Protein AF-0000000077544795 (afdb_homodimer)

Nearest PDB structures (foldseek):
  6n34-assembly1_A  TM=7.767E-01  e=6.700E-05  Homo sapiens
  8rit-assembly1_B  TM=7.512E-01  e=2.321E-04  Xenopus laevis
  8h3r-assembly1_B  TM=5.951E-01  e=4.173E-05  Homo sapiens
  8h37-assembly1_N  TM=4.960E-01  e=2.177E-05  Homo sapiens
  8p2p-assembly4_G  TM=7.418E-01  e=1.147E-03  Homo sapiens

InterPro domains:
  IPR000210 BTB/POZ domain [PF00651] (16-131)
  IPR000210 BTB/POZ domain [PS50097] (24-105)
  IPR011333 SKP1/BTB/POZ domain superfamily [G3DSA:3.30.710.10] (4-165)
  IPR011333 SKP1/BTB/POZ domain superfamily [SSF54695] (4-136)

Solvent-accessible surface area (backbone atoms only — not comparable to full-atom values): 18817 Å² total; per-residue (Å²): 120,56,72,65,57,54,32,48,48,44,43,56,40,49,39,68,39,60,64,25,71,76,78,38,62,29,29,41,33,34,75,77,46,78,38,33,34,43,56,65,57,48,35,43,54,22,64,40,43,48,55,52,51,50,52,49,52,59,49,59,44,84,44,92,88,52,77,65,73,62,54,60,57,98,87,23,45,48,48,82,41,56,91,45,62,39,71,52,52,50,38,52,57,41,23,69,44,61,78,44,66,86,65,70,63,82,81,50,56,60,59,30,46,54,46,28,48,51,42,30,53,44,16,60,72,37,40,19,67,70,48,30,54,44,25,49,50,51,32,50,55,44,40,70,73,36,62,85,38,74,52,40,54,55,52,48,50,53,41,62,66,42,87,50,71,85,39,47,64,62,72,73,105,122,55,71,65,57,54,32,48,48,45,43,55,39,50,38,70,40,59,63,24,71,75,78,37,62,30,28,42,34,33,75,77,46,76,36,32,34,43,56,64,58,48,35,46,54,22,64,39,43,48,56,53,49,49,51,50,50,58,50,57,42,82,43,90,89,52,76,64,75,62,54,61,58,97,86,22,45,47,49,80,41,58,91,45,63,39,72,53,53,52,37,53,57,40,24,68,44,60,78,42,68,86,68,69,63,83,81,53,57,58,57,30,46,53,46,28,49,52,43,30,54,45,16,60,71,36,40,18,68,71,48,31,53,44,23,48,51,52,33,51,56,44,40,70,72,37,62,84,38,75,51,40,53,54,54,49,49,51,41,63,66,43,86,49,70,83,39,47,64,62,68,74,102

Structure (mmCIF, N/CA/C/O backbone):
data_AF-0000000077544795-model_v1
#
loop_
_entity.id
_entity.type
_entity.pdbx_description
1 polymer 'BTB domain-containing protein'
#
loop_
_atom_site.group_PDB
_atom_site.id
_atom_site.type_symbol
_atom_site.label_atom_id
_atom_site.label_alt_id
_atom_site.label_comp_id
_atom_site.label_asym_id
_atom_site.label_entity_id
_atom_site.label_seq_id
_atom_site.pdbx_PDB_ins_code
_atom_site.Cartn_x
_atom_site.Cartn_y
_atom_site.Cartn_z
_atom_site.occupancy
_atom_site.B_iso_or_equiv
_atom_site.auth_seq_id
_atom_site.auth_comp_id
_atom_site.auth_asym_id
_atom_site.auth_atom_id
_atom_site.pdbx_PDB_model_num
ATOM 1 N N . MET A 1 1 ? 17.047 -6.535 -10.219 1 51.78 1 MET A N 1
ATOM 2 C CA . MET A 1 1 ? 16.438 -5.281 -9.773 1 51.78 1 MET A CA 1
ATOM 3 C C . MET A 1 1 ? 16.656 -5.074 -8.281 1 51.78 1 MET A C 1
ATOM 5 O O . MET A 1 1 ? 16.484 -5.996 -7.488 1 51.78 1 MET A O 1
ATOM 9 N N . GLU A 1 2 ? 17.344 -3.977 -8.031 1 60.81 2 GLU A N 1
ATOM 10 C CA . GLU A 1 2 ? 17.641 -3.646 -6.645 1 60.81 2 GLU A CA 1
ATOM 11 C C . GLU A 1 2 ? 16.375 -3.398 -5.84 1 60.81 2 GLU A C 1
ATOM 13 O O . GLU A 1 2 ? 15.375 -2.924 -6.379 1 60.81 2 GLU A O 1
ATOM 18 N N . ARG A 1 3 ? 16.234 -4.035 -4.781 1 67 3 ARG A N 1
ATOM 19 C CA . ARG A 1 3 ? 15.141 -3.857 -3.824 1 67 3 ARG A CA 1
ATOM 20 C C . ARG A 1 3 ? 14.68 -2.402 -3.775 1 67 3 ARG A C 1
ATOM 22 O O . ARG A 1 3 ? 13.492 -2.123 -3.615 1 67 3 ARG A O 1
ATOM 29 N N . GLY A 1 4 ? 15.656 -1.601 -4.156 1 69.88 4 GLY A N 1
ATOM 30 C CA . GLY A 1 4 ? 15.352 -0.178 -4.152 1 69.88 4 GLY A CA 1
ATOM 31 C C . GLY A 1 4 ? 14.406 0.233 -5.262 1 69.88 4 GLY A C 1
ATOM 32 O O . GLY A 1 4 ? 13.5 1.037 -5.047 1 69.88 4 GLY A O 1
ATOM 33 N N . GLU A 1 5 ? 14.578 -0.366 -6.422 1 75.19 5 GLU A N 1
ATOM 34 C CA . GLU A 1 5 ? 13.75 -0.021 -7.57 1 75.19 5 GLU A CA 1
ATOM 35 C C . GLU A 1 5 ? 12.328 -0.548 -7.402 1 75.19 5 GLU A C 1
ATOM 37 O O . GLU A 1 5 ? 11.359 0.14 -7.738 1 75.19 5 GLU A O 1
ATOM 42 N N . TYR A 1 6 ? 12.266 -1.721 -6.832 1 76.94 6 TYR A N 1
ATOM 43 C CA . TYR A 1 6 ? 10.961 -2.311 -6.562 1 76.94 6 TYR A CA 1
ATOM 44 C C . TYR A 1 6 ? 10.141 -1.427 -5.625 1 76.94 6 TYR A C 1
ATOM 46 O O . TYR A 1 6 ? 8.977 -1.138 -5.891 1 76.94 6 TYR A O 1
ATOM 54 N N . SER A 1 7 ? 10.812 -1.025 -4.582 1 80.25 7 SER A N 1
ATOM 55 C CA . SER A 1 7 ? 10.125 -0.216 -3.578 1 80.25 7 SER A CA 1
ATOM 56 C C . SER A 1 7 ? 9.609 1.087 -4.176 1 80.25 7 SER A C 1
ATOM 58 O O . SER A 1 7 ? 8.477 1.496 -3.902 1 80.25 7 SER A O 1
ATOM 60 N N . GLN A 1 8 ? 10.406 1.587 -5.102 1 82.44 8 GLN A N 1
ATOM 61 C CA . GLN A 1 8 ? 10.016 2.857 -5.707 1 82.44 8 GLN A CA 1
ATOM 62 C C . GLN A 1 8 ? 8.828 2.676 -6.652 1 82.44 8 GLN A C 1
ATOM 64 O O . GLN A 1 8 ? 7.949 3.535 -6.723 1 82.44 8 GLN A O 1
ATOM 69 N N . ASP A 1 9 ? 8.766 1.543 -7.293 1 84.88 9 ASP A N 1
ATOM 70 C CA . ASP A 1 9 ? 7.672 1.28 -8.227 1 84.88 9 ASP A CA 1
ATOM 71 C C . ASP A 1 9 ? 6.348 1.099 -7.488 1 84.88 9 ASP A C 1
ATOM 73 O O . ASP A 1 9 ? 5.324 1.647 -7.898 1 84.88 9 ASP A O 1
ATOM 77 N N . LEU A 1 10 ? 6.438 0.35 -6.434 1 89.06 10 LEU A N 1
ATOM 78 C CA . LEU A 1 10 ? 5.227 0.13 -5.652 1 89.06 10 LEU A CA 1
ATOM 79 C C . LEU A 1 10 ? 4.703 1.443 -5.078 1 89.06 10 LEU A C 1
ATOM 81 O O . LEU A 1 10 ? 3.514 1.746 -5.195 1 89.06 10 LEU A O 1
ATOM 85 N N . VAL A 1 11 ? 5.586 2.217 -4.543 1 90.5 11 VAL A N 1
ATOM 86 C CA . VAL A 1 11 ? 5.211 3.473 -3.908 1 90.5 11 VAL A CA 1
ATOM 87 C C . VAL A 1 11 ? 4.66 4.441 -4.953 1 90.5 11 VAL A C 1
ATOM 89 O O . VAL A 1 11 ? 3.672 5.133 -4.711 1 90.5 11 VAL A O 1
ATOM 92 N N . SER A 1 12 ? 5.285 4.426 -6.113 1 90.56 12 SER A N 1
ATOM 93 C CA . SER A 1 12 ? 4.836 5.297 -7.191 1 90.56 12 SER A CA 1
ATOM 94 C C . SER A 1 12 ? 3.414 4.949 -7.625 1 90.56 12 SER A C 1
ATOM 96 O O . SER A 1 12 ? 2.611 5.844 -7.902 1 90.56 12 SER A O 1
ATOM 98 N N . CYS A 1 13 ? 3.125 3.754 -7.621 1 89.56 13 CYS A N 1
ATOM 99 C CA . CYS A 1 13 ? 1.783 3.336 -8.008 1 89.56 13 CYS A CA 1
ATOM 100 C C . CYS A 1 13 ? 0.771 3.67 -6.918 1 89.56 13 CYS A C 1
ATOM 102 O O . CYS A 1 13 ? -0.344 4.105 -7.215 1 89.56 13 CYS A O 1
ATOM 104 N N . LEU A 1 14 ? 1.2 3.537 -5.727 1 92.62 14 LEU A N 1
ATOM 105 C CA . LEU A 1 14 ? 0.294 3.799 -4.613 1 92.62 14 LEU A CA 1
ATOM 106 C C . LEU A 1 14 ? -0.073 5.277 -4.547 1 92.62 14 LEU A C 1
ATOM 108 O O . LEU A 1 14 ? -1.176 5.629 -4.121 1 92.62 14 LEU A O 1
ATOM 112 N N . LYS A 1 15 ? 0.815 6.117 -5.027 1 94.19 15 LYS A N 1
ATOM 113 C CA . LYS A 1 15 ? 0.537 7.547 -5.082 1 94.19 15 LYS A CA 1
ATOM 114 C C . LYS A 1 15 ? -0.729 7.832 -5.883 1 94.19 15 LYS A C 1
ATOM 116 O O . LYS A 1 15 ? -1.506 8.719 -5.531 1 94.19 15 LYS A O 1
ATOM 121 N N . GLY A 1 16 ? -0.947 6.969 -6.836 1 95.06 16 GLY A N 1
ATOM 122 C CA . GLY A 1 16 ? -2.09 7.148 -7.719 1 95.06 16 GLY A CA 1
ATOM 123 C C . GLY A 1 16 ? -3.412 6.812 -7.055 1 95.06 16 GLY A C 1
ATOM 124 O O . GLY A 1 16 ? -4.477 7.18 -7.559 1 95.06 16 GLY A O 1
ATOM 125 N N . TYR A 1 17 ? -3.299 6.246 -5.938 1 95.81 17 TYR A N 1
ATOM 126 C CA . TYR A 1 17 ? -4.52 5.836 -5.254 1 95.81 17 TYR A CA 1
ATOM 127 C C . TYR A 1 17 ? -4.973 6.898 -4.258 1 95.81 17 TYR A C 1
ATOM 129 O O . TYR A 1 17 ? -6.062 6.801 -3.691 1 95.81 17 TYR A O 1
ATOM 137 N N . PHE A 1 18 ? -4.164 7.953 -4.074 1 96.62 18 PHE A N 1
ATOM 138 C CA . PHE A 1 18 ? -4.559 9.016 -3.16 1 96.62 18 PHE A CA 1
ATOM 139 C C . PHE A 1 18 ? -5.891 9.625 -3.576 1 96.62 18 PHE A C 1
ATOM 141 O O . PHE A 1 18 ? -6.059 10.039 -4.727 1 96.62 18 PHE A O 1
ATOM 148 N N . ASP A 1 19 ? -6.738 9.633 -2.568 1 96.94 19 ASP A N 1
ATOM 149 C CA . ASP A 1 19 ? -8.07 10.211 -2.748 1 96.94 19 ASP A CA 1
ATOM 150 C C . ASP A 1 19 ? -8.773 9.594 -3.955 1 96.94 19 ASP A C 1
ATOM 152 O O . ASP A 1 19 ? -9.43 10.305 -4.723 1 96.94 19 ASP A O 1
ATOM 156 N N . CYS A 1 20 ? -8.531 8.375 -4.25 1 94.81 20 CYS A N 1
ATOM 157 C CA . CYS A 1 20 ? -9.156 7.582 -5.297 1 94.81 20 CYS A CA 1
ATOM 158 C C . CYS A 1 20 ? -10.07 6.516 -4.699 1 94.81 20 CYS A C 1
ATOM 160 O O . CYS A 1 20 ? -9.672 5.805 -3.773 1 94.81 20 CYS A O 1
ATOM 162 N N . PRO A 1 21 ? -11.266 6.426 -5.219 1 95.06 21 PRO A N 1
ATOM 163 C CA . PRO A 1 21 ? -12.203 5.449 -4.652 1 95.06 21 PRO A CA 1
ATOM 164 C C . PRO A 1 21 ? -11.828 4.008 -5 1 95.06 21 PRO A C 1
ATOM 166 O O . PRO A 1 21 ? -12.289 3.072 -4.344 1 95.06 21 PRO A O 1
ATOM 169 N N . THR A 1 22 ? -10.961 3.854 -6.008 1 93.94 22 THR A N 1
ATOM 170 C CA . THR A 1 22 ? -10.602 2.508 -6.438 1 93.94 22 THR A CA 1
ATOM 171 C C . THR A 1 22 ? -9.93 1.736 -5.305 1 93.94 22 THR A C 1
ATOM 173 O O . THR A 1 22 ? -8.922 2.182 -4.758 1 93.94 22 THR A O 1
ATOM 176 N N . PHE A 1 23 ? -10.531 0.667 -4.883 1 94.69 23 PHE A N 1
ATOM 177 C CA . PHE A 1 23 ? -10.07 -0.27 -3.867 1 94.69 23 PHE A CA 1
ATOM 178 C C . PHE A 1 23 ? -9.945 0.417 -2.512 1 94.69 23 PHE A C 1
ATOM 180 O O . PHE A 1 23 ? -9.227 -0.062 -1.629 1 94.69 23 PHE A O 1
ATOM 187 N N . SER A 1 24 ? -10.492 1.628 -2.354 1 95.81 24 SER A N 1
ATOM 188 C CA . SER A 1 24 ? -10.477 2.287 -1.051 1 95.81 24 SER A CA 1
ATOM 189 C C . SER A 1 24 ? -11.273 1.49 -0.02 1 95.81 24 SER A C 1
ATOM 191 O O . SER A 1 24 ? -12.227 0.79 -0.368 1 95.81 24 SER A O 1
ATOM 193 N N . ASN A 1 25 ? -10.852 1.574 1.237 1 95.25 25 ASN A N 1
ATOM 194 C CA . ASN A 1 25 ? -11.555 0.81 2.262 1 95.25 25 ASN A CA 1
ATOM 195 C C . ASN A 1 25 ? -11.719 1.616 3.545 1 95.25 25 ASN A C 1
ATOM 197 O O . ASN A 1 25 ? -12 1.052 4.605 1 95.25 25 ASN A O 1
ATOM 201 N N . VAL A 1 26 ? -11.562 2.953 3.424 1 96.81 26 VAL A N 1
ATOM 202 C CA . VAL A 1 26 ? -11.914 3.893 4.484 1 96.81 26 VAL A CA 1
ATOM 203 C C . VAL A 1 26 ? -12.055 5.297 3.902 1 96.81 26 VAL A C 1
ATOM 205 O O . VAL A 1 26 ? -11.336 5.668 2.973 1 96.81 26 VAL A O 1
ATOM 208 N N . THR A 1 27 ? -12.992 5.969 4.375 1 97.44 27 THR A N 1
ATOM 209 C CA . THR A 1 27 ? -13.164 7.375 4.035 1 97.44 27 THR A C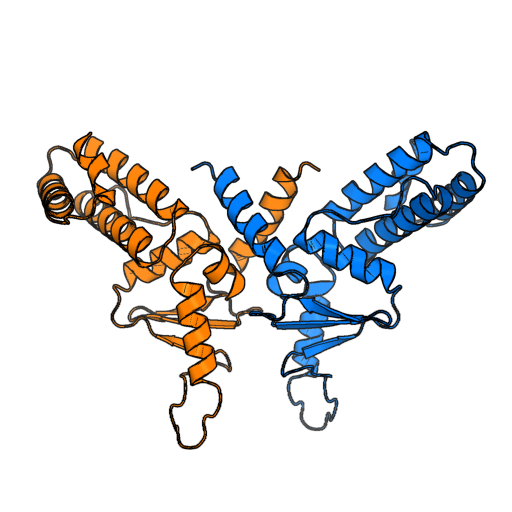A 1
ATOM 210 C C . THR A 1 27 ? -12.852 8.266 5.238 1 97.44 27 THR A C 1
ATOM 212 O O . THR A 1 27 ? -13.367 8.031 6.336 1 97.44 27 THR A O 1
ATOM 215 N N . ILE A 1 28 ? -11.953 9.211 5.059 1 98 28 ILE A N 1
ATOM 216 C CA . ILE A 1 28 ? -11.641 10.172 6.109 1 98 28 ILE A CA 1
ATOM 217 C C . ILE A 1 28 ? -12.5 11.414 5.941 1 98 28 ILE A C 1
ATOM 219 O O . ILE A 1 28 ? -12.438 12.094 4.91 1 98 28 ILE A O 1
ATOM 223 N N . HIS A 1 29 ? -13.242 11.688 6.941 1 97.12 29 HIS A N 1
ATOM 224 C CA . HIS A 1 29 ? -14.156 12.812 6.891 1 97.12 29 HIS A CA 1
ATOM 225 C C . HIS A 1 29 ? -13.617 14 7.688 1 97.12 29 HIS A C 1
ATOM 227 O O . HIS A 1 29 ? -13.43 13.906 8.898 1 97.12 29 HIS A O 1
ATOM 233 N N . SER A 1 30 ? -13.289 15.031 6.973 1 96.38 30 SER A N 1
ATOM 234 C CA . SER A 1 30 ? -12.922 16.312 7.57 1 96.38 30 SER A CA 1
ATOM 235 C C . SER A 1 30 ? -13.906 17.406 7.172 1 96.38 30 SER A C 1
ATOM 237 O O . SER A 1 30 ? -14.797 17.188 6.348 1 96.38 30 SER A O 1
ATOM 239 N N . ASN A 1 31 ? -13.805 18.641 7.754 1 94.75 31 ASN A N 1
ATOM 240 C CA . ASN A 1 31 ? -14.695 19.766 7.438 1 94.75 31 ASN A CA 1
ATOM 241 C C . ASN A 1 31 ? -14.539 20.203 5.984 1 94.75 31 ASN A C 1
ATOM 243 O O . ASN A 1 31 ? -15.492 20.688 5.375 1 94.75 31 ASN A O 1
ATOM 247 N N . LEU A 1 32 ? -13.383 19.984 5.496 1 94.19 32 LEU A N 1
ATOM 248 C CA . LEU A 1 32 ? -13.086 20.438 4.141 1 94.19 32 LEU A CA 1
ATOM 249 C C . LEU A 1 32 ? -13.648 19.453 3.107 1 94.19 32 LEU A C 1
ATOM 251 O O . LEU A 1 32 ? -14.273 19.875 2.131 1 94.19 32 LEU A O 1
ATOM 255 N N . LYS A 1 33 ? -13.445 18.156 3.314 1 95.12 33 LYS A N 1
ATOM 256 C CA . LYS A 1 33 ? -13.875 17.188 2.316 1 95.12 33 LYS A CA 1
ATOM 257 C C . LYS A 1 33 ? -13.773 15.758 2.859 1 95.12 33 LYS A C 1
ATOM 259 O O . LYS A 1 33 ? -13.234 15.539 3.947 1 95.12 33 LYS A O 1
ATOM 264 N N . ASP A 1 34 ? -14.375 14.945 2.125 1 96.19 34 ASP A N 1
ATOM 265 C CA . ASP A 1 34 ? -14.164 13.508 2.293 1 96.19 34 ASP A CA 1
ATOM 266 C C . ASP A 1 34 ? -13 13.023 1.426 1 96.19 34 ASP A C 1
ATOM 268 O O . ASP A 1 34 ? -12.867 13.438 0.275 1 96.19 34 ASP A O 1
ATOM 272 N N 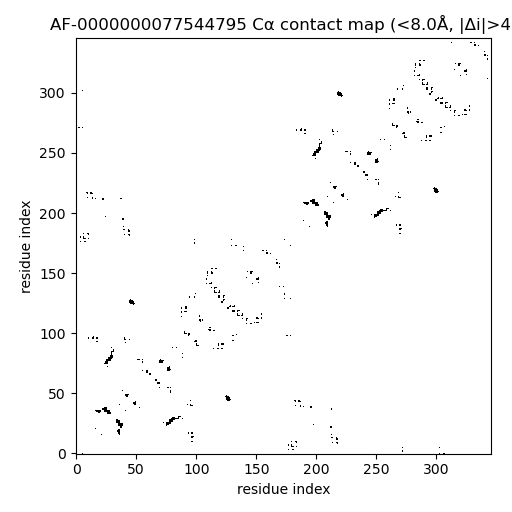. THR A 1 35 ? -12.094 12.234 2.018 1 97.5 35 THR A N 1
ATOM 273 C CA . THR A 1 35 ? -10.953 11.695 1.284 1 97.5 35 THR A CA 1
ATOM 274 C C . THR A 1 35 ? -10.953 10.172 1.328 1 97.5 35 THR A C 1
ATOM 276 O O . THR A 1 35 ? -10.961 9.578 2.408 1 97.5 35 THR A O 1
ATOM 279 N N . TYR A 1 36 ? -10.984 9.594 0.141 1 97.25 36 TYR A N 1
ATOM 280 C CA . TYR A 1 36 ? -10.836 8.141 0.059 1 97.25 36 TYR A CA 1
ATOM 281 C C . TYR A 1 36 ? -9.406 7.723 0.376 1 97.25 36 TYR A C 1
ATOM 283 O O . TYR A 1 36 ? -8.453 8.344 -0.096 1 97.25 36 TYR A O 1
ATOM 291 N N . ALA A 1 37 ? -9.289 6.695 1.236 1 98 37 ALA A N 1
ATOM 292 C CA . ALA A 1 37 ? -7.961 6.227 1.609 1 98 37 ALA A CA 1
ATOM 293 C C . ALA A 1 37 ? -7.926 4.707 1.729 1 98 37 ALA A C 1
ATOM 295 O O . ALA A 1 37 ? -8.945 4.039 1.552 1 98 37 ALA A O 1
ATOM 296 N N . HIS A 1 38 ? -6.797 4.16 1.847 1 97.81 38 HIS A N 1
ATOM 297 C CA . HIS A 1 38 ? -6.527 2.734 1.994 1 97.81 38 HIS A CA 1
ATOM 298 C C . HIS A 1 38 ? -5.902 2.428 3.352 1 97.81 38 HIS A C 1
ATOM 300 O O . HIS A 1 38 ? -4.84 2.953 3.682 1 97.81 38 HIS A O 1
ATOM 306 N N . ARG A 1 39 ? -6.496 1.595 4.109 1 97.75 39 ARG A N 1
ATOM 307 C CA . ARG A 1 39 ? -6.156 1.353 5.504 1 97.75 39 ARG A CA 1
ATOM 308 C C . ARG A 1 39 ? -4.703 0.905 5.645 1 97.75 39 ARG A C 1
ATOM 310 O O . ARG A 1 39 ? -3.975 1.403 6.504 1 97.75 39 ARG A O 1
ATOM 317 N N . PRO A 1 40 ? -4.188 -0.048 4.777 1 96.75 40 PRO A N 1
ATOM 318 C CA . PRO A 1 40 ? -2.793 -0.467 4.953 1 96.75 40 PRO A CA 1
ATOM 319 C C . PRO A 1 40 ? -1.804 0.681 4.762 1 96.75 40 PRO A C 1
ATOM 321 O O . PRO A 1 40 ? -0.754 0.71 5.406 1 96.75 40 PRO A O 1
ATOM 324 N N . VAL A 1 41 ? -2.109 1.625 3.865 1 96.75 41 VAL A N 1
ATOM 325 C CA . VAL A 1 41 ? -1.23 2.764 3.625 1 96.75 41 VAL A CA 1
ATOM 326 C C . VAL A 1 41 ? -1.181 3.65 4.867 1 96.75 41 VAL A C 1
ATOM 328 O O . VAL A 1 41 ? -0.1 4.031 5.324 1 96.75 41 VAL A O 1
ATOM 331 N N . LEU A 1 42 ? -2.375 3.922 5.426 1 97.69 42 LEU A N 1
ATOM 332 C CA . LEU A 1 42 ? -2.457 4.758 6.617 1 97.69 42 LEU A CA 1
ATOM 333 C C . LEU A 1 42 ? -1.798 4.074 7.809 1 97.69 42 LEU A C 1
ATOM 335 O O . LEU A 1 42 ? -1.006 4.688 8.523 1 97.69 42 LEU A O 1
ATOM 339 N N . ALA A 1 43 ? -2.043 2.807 7.969 1 96.94 43 ALA A N 1
ATOM 340 C CA . ALA A 1 43 ? -1.631 2.053 9.148 1 96.94 43 ALA A CA 1
ATOM 341 C C . ALA A 1 43 ? -0.132 1.766 9.125 1 96.94 43 ALA A C 1
ATOM 343 O O . ALA A 1 43 ? 0.5 1.639 10.18 1 96.94 43 ALA A O 1
ATOM 344 N N . SER A 1 44 ? 0.462 1.725 7.969 1 94.75 44 SER A N 1
ATOM 345 C CA . SER A 1 44 ? 1.87 1.364 7.832 1 94.75 44 SER A CA 1
ATOM 346 C C . SER A 1 44 ? 2.777 2.521 8.234 1 94.75 44 SER A C 1
ATOM 348 O O . SER A 1 44 ? 3.967 2.322 8.492 1 94.75 44 SER A O 1
ATOM 350 N N . GLN A 1 45 ? 2.207 3.689 8.352 1 94.75 45 GLN A N 1
ATOM 351 C CA . GLN A 1 45 ? 3.088 4.848 8.484 1 94.75 45 GLN A CA 1
ATOM 352 C C . GLN A 1 45 ? 2.705 5.699 9.688 1 94.75 45 GLN A C 1
ATOM 354 O O . GLN A 1 45 ? 3.279 6.766 9.906 1 94.75 45 GLN A O 1
ATOM 359 N N . SER A 1 46 ? 1.744 5.23 10.422 1 97.06 46 SER A N 1
ATOM 360 C CA . SER A 1 46 ? 1.209 6.023 11.523 1 97.06 46 SER A CA 1
ATOM 361 C C . SER A 1 46 ? 0.902 5.152 12.734 1 97.06 46 SER A C 1
ATOM 363 O O . SER A 1 46 ? 0.439 4.016 12.586 1 97.06 46 SER A O 1
ATOM 365 N N . ARG A 1 47 ? 1.127 5.695 13.969 1 96.69 47 ARG A N 1
ATOM 366 C CA . ARG A 1 47 ? 0.747 4.988 15.188 1 96.69 47 ARG A CA 1
ATOM 367 C C . ARG A 1 47 ? -0.705 5.277 15.562 1 96.69 47 ARG A C 1
ATOM 369 O O . ARG A 1 47 ? -1.309 4.539 16.344 1 96.69 47 ARG A O 1
ATOM 376 N N . TYR A 1 48 ? -1.204 6.27 15.07 1 97.94 48 TYR A N 1
ATOM 377 C CA . TYR A 1 48 ? -2.57 6.688 15.367 1 97.94 48 TYR A CA 1
ATOM 378 C C . TYR A 1 48 ? -3.574 5.879 14.555 1 97.94 48 TYR A C 1
ATOM 380 O O . TYR A 1 48 ? -4.559 5.375 15.102 1 97.94 48 TYR A O 1
ATOM 388 N N . PHE A 1 49 ? -3.309 5.625 13.273 1 98 49 PHE A N 1
ATOM 389 C CA . PHE A 1 49 ? -4.328 5.121 12.359 1 98 49 PHE A CA 1
ATOM 390 C C . PHE A 1 49 ? -4.625 3.65 12.633 1 98 49 PHE A C 1
ATOM 392 O O . PHE A 1 49 ? -5.781 3.227 12.602 1 98 49 PHE A O 1
ATOM 399 N N . PRO A 1 50 ? -3.643 2.82 12.93 1 96.62 50 PRO A N 1
ATOM 400 C CA . PRO A 1 50 ? -4.004 1.439 13.25 1 96.62 50 PRO A CA 1
ATOM 401 C C . PRO A 1 50 ? -5.008 1.344 14.398 1 96.62 50 PRO A C 1
ATOM 403 O O . PRO A 1 50 ? -5.973 0.583 14.32 1 96.62 50 PRO A O 1
ATOM 406 N N . LYS A 1 51 ? -4.836 2.135 15.383 1 96.88 51 LYS A N 1
ATOM 407 C CA . LYS A 1 51 ? -5.734 2.127 16.531 1 96.88 51 LYS A CA 1
ATOM 408 C C . LYS A 1 51 ? -7.098 2.705 16.172 1 96.88 51 LYS A C 1
ATOM 410 O O . LYS A 1 51 ? -8.133 2.145 16.547 1 96.88 51 LYS A O 1
ATOM 415 N N . ALA A 1 52 ? -7.055 3.76 15.461 1 96.44 52 ALA A N 1
ATOM 416 C CA . ALA A 1 52 ? -8.297 4.422 15.07 1 96.44 52 ALA A CA 1
ATOM 417 C C . ALA A 1 52 ? -9.133 3.52 14.164 1 96.44 52 ALA A C 1
ATOM 419 O O . ALA A 1 52 ? -10.352 3.445 14.312 1 96.44 52 ALA A O 1
ATOM 420 N N . LEU A 1 53 ? -8.484 2.811 13.305 1 96.44 53 LEU A N 1
ATOM 421 C CA . LEU A 1 53 ? -9.18 1.938 12.359 1 96.44 53 LEU A CA 1
ATOM 422 C C . LEU A 1 53 ? -9.719 0.698 13.062 1 96.44 53 LEU A C 1
ATOM 424 O O . LEU A 1 53 ? -10.805 0.209 12.727 1 96.44 53 LEU A O 1
ATOM 428 N N . HIS A 1 54 ? -8.984 0.214 13.992 1 93.75 54 HIS A N 1
ATOM 429 C CA . HIS A 1 54 ? -9.484 -0.9 14.789 1 93.75 54 HIS A CA 1
ATOM 430 C C . HIS A 1 54 ? -10.727 -0.496 15.578 1 93.75 54 HIS A C 1
ATOM 432 O O . HIS A 1 54 ? -11.688 -1.262 15.672 1 93.75 54 HIS A O 1
ATOM 438 N N . ARG A 1 55 ? -10.68 0.671 16.109 1 92.81 55 ARG A N 1
ATOM 439 C CA . ARG A 1 55 ? -11.844 1.192 16.828 1 92.81 55 ARG A CA 1
ATOM 440 C C . ARG A 1 55 ? -13.039 1.333 15.898 1 92.81 55 ARG A C 1
ATOM 442 O O . ARG A 1 55 ? -14.172 1.044 16.297 1 92.81 55 ARG A O 1
ATOM 449 N N . LEU A 1 56 ? -12.727 1.759 14.727 1 92.25 56 LEU A N 1
ATOM 450 C CA . LEU A 1 56 ? -13.773 1.894 13.711 1 92.25 56 LEU A CA 1
ATOM 451 C C . LEU A 1 56 ? -14.422 0.546 13.422 1 92.25 56 LEU A C 1
ATOM 453 O O . LEU A 1 56 ? -15.648 0.451 13.336 1 92.25 56 LEU A O 1
ATOM 457 N N . ASP A 1 57 ? -13.641 -0.516 13.344 1 87.94 57 ASP A N 1
ATOM 458 C CA . ASP A 1 57 ? -14.125 -1.864 13.07 1 87.94 57 ASP A CA 1
ATOM 459 C C . ASP A 1 57 ? -14.961 -2.393 14.234 1 87.94 57 ASP A C 1
ATOM 461 O O . ASP A 1 57 ? -15.984 -3.053 14.023 1 87.94 57 ASP A O 1
ATOM 465 N N . GLU A 1 58 ? -14.5 -2.107 15.398 1 85.94 58 GLU A N 1
ATOM 466 C CA . GLU A 1 58 ? -15.219 -2.549 16.594 1 85.94 58 GLU A CA 1
ATOM 467 C C . GLU A 1 58 ? -16.578 -1.868 16.688 1 85.94 58 GLU A C 1
ATOM 469 O O . GLU A 1 58 ? -17.562 -2.492 17.094 1 85.94 58 GLU A O 1
ATOM 474 N N . ALA A 1 59 ? -16.609 -0.666 16.25 1 82.5 59 ALA A N 1
ATOM 475 C CA . ALA A 1 59 ? -17.859 0.096 16.312 1 82.5 59 ALA A CA 1
ATOM 476 C C . ALA A 1 59 ? -18.828 -0.356 15.234 1 82.5 59 ALA A C 1
ATOM 478 O O . ALA A 1 59 ? -20.047 -0.178 15.367 1 82.5 59 ALA A O 1
ATOM 479 N N . SER A 1 60 ? -18.25 -0.871 14.125 1 74.56 60 SER A N 1
ATOM 480 C CA . SER A 1 60 ? -19.062 -1.308 13 1 74.56 60 SER A CA 1
ATOM 481 C C . SER A 1 60 ? -19.625 -2.709 13.234 1 74.56 60 SER A C 1
ATOM 483 O O . SER A 1 60 ? -20.5 -3.162 12.508 1 74.56 60 SER A O 1
ATOM 485 N N . SER A 1 61 ? -19 -3.453 14.117 1 71.5 61 SER A N 1
ATOM 486 C CA . SER A 1 61 ? -19.484 -4.797 14.422 1 71.5 61 SER A CA 1
ATOM 487 C C . SER A 1 61 ? -20.75 -4.746 15.273 1 71.5 61 SER A C 1
ATOM 489 O O . SER A 1 61 ? -20.828 -3.977 16.234 1 71.5 61 SER A O 1
ATOM 491 N N . PRO A 1 62 ? -21.875 -5.223 14.781 1 62.75 62 PRO A N 1
ATOM 492 C CA . PRO A 1 62 ? -23.156 -5.195 15.492 1 62.75 62 PRO A CA 1
ATOM 493 C C . PRO A 1 62 ? -23.062 -5.719 16.922 1 62.75 62 PRO A C 1
ATOM 495 O O . PRO A 1 62 ? -22.594 -6.84 17.141 1 62.75 62 PRO A O 1
ATOM 498 N N . ARG A 1 63 ? -22.688 -4.91 17.906 1 58.31 63 ARG A N 1
ATOM 499 C CA . ARG A 1 63 ? -22.875 -5.367 19.281 1 58.31 63 ARG A CA 1
ATOM 500 C C . ARG A 1 63 ? -24.359 -5.383 19.641 1 58.31 63 ARG A C 1
ATOM 502 O O . ARG A 1 63 ? -25.141 -4.57 19.125 1 58.31 63 ARG A O 1
ATOM 509 N N . PRO A 1 64 ? -24.703 -6.527 20.188 1 63.66 64 PRO A N 1
ATOM 510 C CA . PRO A 1 64 ? -26.078 -6.512 20.672 1 63.66 64 PRO A CA 1
ATOM 511 C C . PRO A 1 64 ? -26.406 -5.266 21.5 1 63.66 64 PRO A C 1
ATOM 513 O O . PRO A 1 64 ? -25.625 -4.883 22.375 1 63.66 64 PRO A O 1
ATOM 516 N N . GLY A 1 65 ? -27.344 -4.516 21 1 63.03 65 GLY A N 1
ATOM 517 C CA . GLY A 1 65 ? -27.906 -3.375 21.703 1 63.03 65 GLY A CA 1
ATOM 518 C C . GLY A 1 65 ? -27.297 -2.051 21.281 1 63.03 65 GLY A C 1
ATOM 519 O O . GLY A 1 65 ? -27.719 -0.989 21.734 1 63.03 65 GLY A O 1
ATOM 520 N N . GLU A 1 66 ? -26.172 -2.232 20.75 1 59.34 66 GLU A N 1
ATOM 521 C CA . GLU A 1 66 ? -25.578 -0.951 20.359 1 59.34 66 GLU A CA 1
ATOM 522 C C . GLU A 1 66 ? -25.969 -0.571 18.938 1 59.34 66 GLU A C 1
ATOM 524 O O . GLU A 1 66 ? -25.906 -1.405 18.031 1 59.34 66 GLU A O 1
ATOM 529 N N . ASP A 1 67 ? -26.734 0.432 18.844 1 54.88 67 ASP A N 1
ATOM 530 C CA . ASP A 1 67 ? -27.234 0.993 17.594 1 54.88 67 ASP A CA 1
ATOM 531 C C . ASP A 1 67 ? -26.219 1.94 16.969 1 54.88 67 ASP A C 1
ATOM 533 O O . ASP A 1 67 ? -26.594 2.842 16.203 1 54.88 67 ASP A O 1
ATOM 537 N N . GLU A 1 68 ? -25 1.871 17.422 1 59.16 68 GLU A N 1
ATOM 538 C CA . GLU A 1 68 ? -24.156 2.904 16.828 1 59.16 68 GLU A CA 1
ATOM 539 C C . GLU A 1 68 ? -23.844 2.598 15.359 1 59.16 68 GLU A C 1
ATOM 541 O O . GLU A 1 68 ? -23.391 1.503 15.039 1 59.16 68 GLU A O 1
ATOM 546 N N . GLU A 1 69 ? -24.609 3.297 14.492 1 60.41 69 GLU A N 1
ATOM 547 C CA . GLU A 1 69 ? -24.391 3.168 13.055 1 60.41 69 GLU A CA 1
ATOM 548 C C . GLU A 1 69 ? -23.141 3.926 12.617 1 60.41 69 GLU A C 1
ATOM 550 O O . GLU A 1 69 ? -22.969 5.102 12.945 1 60.41 69 GLU A O 1
ATOM 555 N N . LEU A 1 70 ? -22.047 3.242 12.336 1 68.31 70 LEU A N 1
ATOM 556 C CA . LEU A 1 70 ? -20.906 3.922 11.734 1 68.31 70 LEU A CA 1
ATOM 557 C C . LEU A 1 70 ? -21.281 4.531 10.391 1 68.31 70 LEU A C 1
ATOM 559 O O . LEU A 1 70 ? -22.172 4.031 9.703 1 68.31 70 LEU A O 1
ATOM 563 N N . GLY A 1 71 ? -20.828 5.809 10.273 1 82.31 71 GLY A N 1
ATOM 564 C CA . GLY A 1 71 ? -21.031 6.449 8.984 1 82.31 71 GLY A CA 1
ATOM 565 C C . GLY A 1 71 ? -20.391 5.699 7.836 1 82.31 71 GLY A C 1
ATOM 566 O O . GLY A 1 71 ? -19.328 5.086 8.008 1 82.31 71 GLY A O 1
ATOM 567 N N . MET A 1 72 ? -21.141 5.465 6.879 1 86.19 72 MET A N 1
ATOM 568 C CA . MET A 1 72 ? -20.625 4.859 5.652 1 86.19 72 MET A CA 1
ATOM 569 C C . MET A 1 72 ? -20.844 5.789 4.461 1 86.19 72 MET A C 1
ATOM 571 O O . MET A 1 72 ? -21.828 6.52 4.398 1 86.19 72 MET A O 1
ATOM 575 N N . THR A 1 73 ? -19.828 5.832 3.682 1 83.38 73 THR A N 1
ATOM 576 C CA . THR A 1 73 ? -19.938 6.477 2.379 1 83.38 73 THR A CA 1
ATOM 577 C C . THR A 1 73 ? -19.719 5.465 1.256 1 83.38 73 THR A C 1
ATOM 579 O O . THR A 1 73 ? -18.625 4.895 1.135 1 83.38 73 THR A O 1
ATOM 582 N N . ASP A 1 74 ? -20.75 5.141 0.436 1 82.5 74 ASP A N 1
ATOM 583 C CA . ASP A 1 74 ? -20.688 4.195 -0.675 1 82.5 74 ASP A CA 1
ATOM 584 C C . ASP A 1 74 ? -20.172 2.834 -0.208 1 82.5 74 ASP A C 1
ATOM 586 O O . ASP A 1 74 ? -19.312 2.232 -0.852 1 82.5 74 ASP A O 1
ATOM 590 N N . GLY A 1 75 ? -20.625 2.438 1.078 1 83.38 75 GLY A N 1
ATOM 591 C CA . GLY A 1 75 ? -20.281 1.132 1.618 1 83.38 75 GLY A CA 1
ATOM 592 C C . GLY A 1 75 ? -18.922 1.102 2.287 1 83.38 75 GLY A C 1
ATOM 593 O O . GLY A 1 75 ? -18.484 0.056 2.771 1 83.38 75 GLY A O 1
ATOM 594 N N . VAL A 1 76 ? -18.25 2.225 2.254 1 89.75 76 VAL A N 1
ATOM 595 C CA . VAL A 1 76 ? -16.922 2.34 2.857 1 89.75 76 VAL A CA 1
ATOM 596 C C . VAL A 1 76 ? -17.031 3.021 4.219 1 89.75 76 VAL A C 1
ATOM 598 O O . VAL A 1 76 ? -17.641 4.09 4.34 1 89.75 76 VAL A O 1
ATOM 601 N N . PRO A 1 77 ? -16.516 2.482 5.301 1 93.75 77 PRO A N 1
ATOM 602 C CA . PRO A 1 77 ? -16.562 3.102 6.625 1 93.75 77 PRO A CA 1
ATOM 603 C C . PRO A 1 77 ? -15.906 4.484 6.656 1 93.75 77 PRO A C 1
ATOM 605 O O . PRO A 1 77 ? -14.922 4.723 5.957 1 93.75 77 PRO A O 1
ATOM 608 N N . VAL A 1 78 ? -16.5 5.289 7.539 1 95.69 78 VAL A N 1
ATOM 609 C CA . VAL A 1 78 ? -16.031 6.668 7.602 1 95.69 78 VAL A CA 1
ATOM 610 C C . VAL A 1 78 ? -15.344 6.918 8.938 1 95.69 78 VAL A C 1
ATOM 612 O O . VAL A 1 78 ? -15.906 6.637 10 1 95.69 78 VAL A O 1
ATOM 615 N N . LEU A 1 79 ? -14.102 7.297 8.898 1 97.12 79 LEU A N 1
ATOM 616 C CA . LEU A 1 79 ? -13.398 7.801 10.07 1 97.12 79 LEU A CA 1
ATOM 617 C C . LEU A 1 79 ? -13.562 9.312 10.203 1 97.12 79 LEU A C 1
ATOM 619 O O . LEU A 1 79 ? -13.07 10.07 9.359 1 97.12 79 LEU A O 1
ATOM 623 N N . ASP A 1 80 ? -14.141 9.773 11.25 1 95.69 80 ASP A N 1
ATOM 624 C CA . ASP A 1 80 ? -14.508 11.18 11.43 1 95.69 80 ASP A CA 1
ATOM 625 C C . ASP A 1 80 ? -13.375 11.953 12.102 1 95.69 80 ASP A C 1
ATOM 627 O O . ASP A 1 80 ? -13.016 11.672 13.25 1 95.69 80 ASP A O 1
ATOM 631 N N . LEU A 1 81 ? -12.867 12.961 11.359 1 96.88 81 LEU A N 1
ATOM 632 C CA . LEU A 1 81 ? -11.852 13.852 11.906 1 96.88 81 LEU A CA 1
ATOM 633 C C . LEU A 1 81 ? -12.297 15.305 11.797 1 96.88 81 LEU A C 1
ATOM 635 O O . LEU A 1 81 ? -11.477 16.188 11.547 1 96.88 81 LEU A O 1
ATOM 639 N N . VAL A 1 82 ? -13.531 15.617 11.984 1 94.62 82 VAL A N 1
ATOM 640 C CA . VAL A 1 82 ? -14.125 16.938 11.82 1 94.62 82 VAL A CA 1
ATOM 641 C C . VAL A 1 82 ? -13.609 17.891 12.898 1 94.62 82 VAL A C 1
ATOM 643 O O . VAL A 1 82 ? -13.562 19.109 12.703 1 94.62 82 VAL A O 1
ATOM 646 N N . LYS A 1 83 ? -13.18 17.359 13.992 1 94.94 83 LYS A N 1
ATOM 647 C CA . LYS A 1 83 ? -12.68 18.188 15.094 1 94.94 83 LYS A CA 1
ATOM 648 C C . LYS A 1 83 ? -11.242 18.625 14.844 1 94.94 83 LYS A C 1
ATOM 650 O O . LYS A 1 83 ? -10.727 19.5 15.539 1 94.94 83 LYS A O 1
ATOM 655 N N . GLU A 1 84 ? -10.664 18 13.844 1 95.12 84 GLU A N 1
ATOM 656 C CA . GLU A 1 84 ? -9.281 18.312 13.508 1 95.12 84 GLU A CA 1
ATOM 657 C C . GLU A 1 84 ? -9.211 19.422 12.453 1 95.12 84 GLU A C 1
ATOM 659 O O . GLU A 1 84 ? -10.18 19.656 11.734 1 95.12 84 GLU A O 1
ATOM 664 N N . ASN A 1 85 ? -8.094 20.188 12.453 1 94.44 85 ASN A N 1
ATOM 665 C CA . ASN A 1 85 ? -7.84 21.141 11.383 1 94.44 85 ASN A CA 1
ATOM 666 C C . ASN A 1 85 ? -7.816 20.469 10.016 1 94.44 85 ASN A C 1
ATOM 668 O O . ASN A 1 85 ? -6.957 19.625 9.75 1 94.44 85 ASN A O 1
ATOM 672 N N . SER A 1 86 ? -8.711 20.891 9.148 1 96 86 SER A N 1
ATOM 673 C CA . SER A 1 86 ? -8.938 20.188 7.891 1 96 86 SER A CA 1
ATOM 674 C C . SER A 1 86 ? -7.73 20.312 6.969 1 96 86 SER A C 1
ATOM 676 O O . SER A 1 86 ? -7.395 19.375 6.242 1 96 86 SER A O 1
ATOM 678 N N . LEU A 1 87 ? -7.098 21.438 6.945 1 94.25 87 LEU A N 1
ATOM 679 C CA . LEU A 1 87 ? -5.922 21.641 6.105 1 94.25 87 LEU A CA 1
ATOM 680 C C . LEU A 1 87 ? -4.777 20.719 6.551 1 94.25 87 LEU A C 1
ATOM 682 O O . LEU A 1 87 ? -4.066 20.156 5.715 1 94.25 87 LEU A O 1
ATOM 686 N N . VAL A 1 88 ? -4.695 20.516 7.816 1 95.62 88 VAL A N 1
ATOM 687 C CA . VAL A 1 88 ? -3.65 19.672 8.383 1 95.62 88 VAL A CA 1
ATOM 688 C C . VAL A 1 88 ? -3.945 18.203 8.07 1 95.62 88 VAL A C 1
ATOM 690 O O . VAL A 1 88 ? -3.051 17.453 7.664 1 95.62 88 VAL A O 1
ATOM 693 N N . VAL A 1 89 ? -5.223 17.844 8.234 1 97.5 89 VAL A N 1
ATOM 694 C CA . VAL A 1 89 ? -5.625 16.469 7.941 1 97.5 89 VAL A CA 1
ATOM 695 C C . VAL A 1 89 ? -5.309 16.141 6.488 1 97.5 89 VAL A C 1
ATOM 697 O O . VAL A 1 89 ? -4.742 15.078 6.195 1 97.5 89 VAL A O 1
ATOM 700 N N . GLU A 1 90 ? -5.613 17.078 5.648 1 96.75 90 GLU A N 1
ATOM 701 C CA . GLU A 1 90 ? -5.328 16.875 4.23 1 96.75 90 GLU A CA 1
ATOM 702 C C . GLU A 1 90 ? -3.828 16.75 3.982 1 96.75 90 GLU A C 1
ATOM 704 O O . GLU A 1 90 ? -3.393 15.906 3.189 1 96.75 90 GLU A O 1
ATOM 709 N N . GLY A 1 91 ? -3.076 17.594 4.664 1 96.62 91 GLY A N 1
ATOM 710 C CA . GLY A 1 91 ? -1.627 17.5 4.559 1 96.62 91 GLY A CA 1
ATOM 711 C C . GLY A 1 91 ? -1.071 16.172 5.031 1 96.62 91 GLY A C 1
ATOM 712 O O . GLY A 1 91 ? -0.165 15.617 4.41 1 96.62 91 GLY A O 1
ATOM 713 N N . VAL A 1 92 ? -1.634 15.68 6.113 1 97.81 92 VAL A N 1
ATOM 714 C CA . VAL A 1 92 ? -1.208 14.406 6.684 1 97.81 92 VAL A CA 1
ATOM 715 C C . VAL A 1 92 ? -1.493 13.273 5.695 1 97.81 92 VAL A C 1
ATOM 717 O O . VAL A 1 92 ? -0.609 12.469 5.391 1 97.81 92 VAL A O 1
ATOM 720 N N . LEU A 1 93 ? -2.693 13.242 5.152 1 98 93 LEU A N 1
ATOM 721 C CA . LEU A 1 93 ? -3.084 12.195 4.219 1 98 93 LEU A CA 1
ATOM 722 C C . LEU A 1 93 ? -2.252 12.266 2.943 1 98 93 LEU A C 1
ATOM 724 O O . LEU A 1 93 ? -1.82 11.234 2.422 1 98 93 LEU A O 1
ATOM 728 N N . TYR A 1 94 ? -2.025 13.484 2.504 1 97 94 TYR A N 1
ATOM 729 C CA . TYR A 1 94 ? -1.193 13.672 1.319 1 97 94 TYR A CA 1
ATOM 730 C C . TYR A 1 94 ? 0.217 13.141 1.559 1 97 94 TYR A C 1
ATOM 732 O O . TYR A 1 94 ? 0.796 12.484 0.693 1 97 94 TYR A O 1
ATOM 740 N N . PHE A 1 95 ? 0.731 13.414 2.678 1 96.75 95 PHE A N 1
ATOM 741 C CA . PHE A 1 95 ? 2.084 12.984 3.008 1 96.75 95 PHE A CA 1
ATOM 742 C C . PHE A 1 95 ? 2.176 11.461 3.021 1 96.75 95 PHE A C 1
ATOM 744 O O . PHE A 1 95 ? 3.158 10.891 2.545 1 96.75 95 PHE A O 1
ATOM 751 N N . LEU A 1 96 ? 1.206 10.789 3.52 1 96.44 96 LEU A N 1
ATOM 752 C CA . LEU A 1 96 ? 1.229 9.336 3.668 1 96.44 96 LEU A CA 1
ATOM 753 C C . LEU A 1 96 ? 1.27 8.656 2.307 1 96.44 96 LEU A C 1
ATOM 755 O O . LEU A 1 96 ? 1.744 7.52 2.189 1 96.44 96 LEU A O 1
ATOM 759 N N . TYR A 1 97 ? 0.868 9.367 1.275 1 95.56 97 TYR A N 1
ATOM 760 C CA . TYR A 1 97 ? 0.893 8.781 -0.062 1 95.56 97 TYR A CA 1
ATOM 761 C C . TYR A 1 97 ? 2.09 9.297 -0.856 1 95.56 97 TYR A C 1
ATOM 763 O O . TYR A 1 97 ? 2.658 8.562 -1.672 1 95.56 97 TYR A O 1
ATOM 771 N N . ASN A 1 98 ? 2.461 10.539 -0.54 1 94.69 98 ASN A N 1
ATOM 772 C CA . ASN A 1 98 ? 3.379 11.188 -1.47 1 94.69 98 ASN A CA 1
ATOM 773 C C . ASN A 1 98 ? 4.727 11.477 -0.818 1 94.69 98 ASN A C 1
ATOM 775 O O . ASN A 1 98 ? 5.668 11.898 -1.49 1 94.69 98 ASN A O 1
ATOM 779 N N . ALA A 1 99 ? 4.816 11.258 0.446 1 93.69 99 ALA A N 1
ATOM 780 C CA . ALA A 1 99 ? 6.023 11.586 1.199 1 93.69 99 ALA A CA 1
ATOM 781 C C . ALA A 1 99 ? 6.383 13.055 1.045 1 93.69 99 ALA A C 1
ATOM 783 O O . ALA A 1 99 ? 7.559 13.406 0.919 1 93.69 99 ALA A O 1
ATOM 784 N N . ASP A 1 100 ? 5.297 13.836 0.91 1 93.12 100 ASP A N 1
ATOM 785 C CA . ASP A 1 100 ? 5.391 15.289 0.748 1 93.12 100 ASP A CA 1
ATOM 786 C C . ASP A 1 100 ? 4.051 15.961 1.042 1 93.12 100 ASP A C 1
ATOM 788 O O . ASP A 1 100 ? 3.031 15.289 1.189 1 93.12 100 ASP A O 1
ATOM 792 N N . TYR A 1 101 ? 4.113 17.234 1.312 1 93.25 101 TYR A N 1
ATOM 793 C CA . TYR A 1 101 ? 2.883 18.016 1.407 1 93.25 101 TYR A CA 1
ATOM 794 C C . TYR A 1 101 ? 3.098 19.422 0.899 1 93.25 101 TYR A C 1
ATOM 796 O O . TYR A 1 101 ? 4.234 19.906 0.831 1 93.25 101 TYR A O 1
ATOM 804 N N . GLN A 1 102 ? 1.945 20.062 0.537 1 86.81 102 GLN A N 1
ATOM 805 C CA . GLN A 1 102 ? 1.998 21.406 -0.046 1 86.81 102 GLN A CA 1
ATOM 806 C C . GLN A 1 102 ? 1.795 22.469 1.02 1 86.81 102 GLN A C 1
ATOM 808 O O . GLN A 1 102 ? 0.74 22.531 1.655 1 86.81 102 GLN A O 1
ATOM 813 N N . ASP A 1 103 ? 2.721 23.219 1.421 1 81.75 103 ASP A N 1
ATOM 814 C CA . ASP A 1 103 ? 2.6 24.281 2.418 1 81.75 103 ASP A CA 1
ATOM 815 C C . ASP A 1 103 ? 2.379 25.641 1.753 1 81.75 103 ASP A C 1
ATOM 817 O O . ASP A 1 103 ? 2.201 26.641 2.438 1 81.75 103 ASP A O 1
ATOM 821 N N . GLY A 1 104 ? 1.837 25.797 0.599 1 68.62 104 GLY A N 1
ATOM 822 C CA . GLY A 1 104 ? 1.427 27.047 -0.03 1 68.62 104 GLY A CA 1
ATOM 823 C C . GLY A 1 104 ? 2.543 27.719 -0.808 1 68.62 104 GLY A C 1
ATOM 824 O O . GLY A 1 104 ? 3.654 27.188 -0.889 1 68.62 104 GLY A O 1
ATOM 825 N N . SER A 1 105 ? 2.133 28.812 -1.52 1 57.41 105 SER A N 1
ATOM 826 C CA . SER A 1 105 ? 3.012 29.641 -2.338 1 57.41 105 SER A CA 1
ATOM 827 C C . SER A 1 105 ? 4.043 30.359 -1.479 1 57.41 105 SER A C 1
ATOM 829 O O . SER A 1 105 ? 3.723 30.844 -0.393 1 57.41 105 SER A O 1
ATOM 831 N N . PRO A 1 106 ? 5.297 30.125 -1.889 1 52.69 106 PRO A N 1
ATOM 832 C CA . PRO A 1 106 ? 6.406 30.812 -1.24 1 52.69 106 PRO A CA 1
ATOM 833 C C . PRO A 1 106 ? 6.066 32.25 -0.886 1 52.69 106 PRO A C 1
ATOM 835 O O . PRO A 1 106 ? 6.75 32.875 -0.059 1 52.69 106 PRO A O 1
ATOM 838 N N . THR A 1 107 ? 5.117 32.781 -1.609 1 51.91 107 THR A N 1
ATOM 839 C CA . THR A 1 107 ? 4.953 34.219 -1.405 1 51.91 107 THR A CA 1
ATOM 840 C C . THR A 1 107 ? 4.254 34.5 -0.077 1 51.91 107 THR A C 1
ATOM 842 O O . THR A 1 107 ? 4.266 35.625 0.409 1 51.91 107 THR A O 1
ATOM 845 N N . LYS A 1 108 ? 3.566 33.625 0.513 1 61.22 108 LYS A N 1
ATOM 846 C CA . LYS A 1 108 ? 2.914 34.031 1.759 1 61.22 108 LYS A CA 1
ATOM 847 C C . LYS A 1 108 ? 3.572 33.344 2.959 1 61.22 108 LYS A C 1
ATOM 849 O O . LYS A 1 108 ? 3.131 32.281 3.396 1 61.22 108 LYS A O 1
ATOM 854 N N . THR A 1 109 ? 4.664 33.969 3.455 1 62.66 109 THR A N 1
ATOM 855 C CA . THR A 1 109 ? 5.75 33.531 4.328 1 62.66 109 THR A CA 1
ATOM 856 C C . THR A 1 109 ? 5.215 33.156 5.707 1 62.66 109 THR A C 1
ATOM 858 O O . THR A 1 109 ? 5.508 32.062 6.211 1 62.66 109 THR A O 1
ATOM 861 N N . PRO A 1 110 ? 4.32 34.125 6.277 1 65.69 110 PRO A N 1
ATOM 862 C CA . PRO A 1 110 ? 3.918 33.781 7.648 1 65.69 110 PRO A CA 1
ATOM 863 C C . PRO A 1 110 ? 3.01 32.562 7.727 1 65.69 110 PRO A C 1
ATOM 865 O O . PRO A 1 110 ? 3.109 31.781 8.672 1 65.69 110 PRO A O 1
ATOM 868 N N . GLU A 1 111 ? 2.396 32.406 6.68 1 77 111 GLU A N 1
ATOM 869 C CA . GLU A 1 111 ? 1.409 31.328 6.684 1 77 111 GLU A CA 1
ATOM 870 C C . GLU A 1 111 ? 2.074 29.969 6.484 1 77 111 GLU A C 1
ATOM 872 O O . GLU A 1 111 ? 1.614 28.953 7.027 1 77 111 GLU A O 1
ATOM 877 N N . ILE A 1 112 ? 3.322 30.047 5.961 1 81.81 112 ILE A N 1
ATOM 878 C CA . ILE A 1 112 ? 4.031 28.812 5.668 1 81.81 112 ILE A CA 1
ATOM 879 C C . ILE A 1 112 ? 4.668 28.266 6.945 1 81.81 112 ILE A C 1
ATOM 881 O O . ILE A 1 112 ? 4.664 27.047 7.184 1 81.81 112 ILE A O 1
ATOM 885 N N . MET A 1 113 ? 5.18 29.188 7.668 1 82.5 113 MET A N 1
ATOM 886 C CA . MET A 1 113 ? 5.805 28.766 8.922 1 82.5 113 MET A CA 1
ATOM 887 C C . MET A 1 113 ? 4.773 28.203 9.883 1 82.5 113 MET A C 1
ATOM 889 O O . MET A 1 113 ? 5.012 27.172 10.516 1 82.5 113 MET A O 1
ATOM 893 N N . THR A 1 114 ? 3.631 28.906 9.945 1 83.44 114 THR A N 1
ATOM 894 C CA . THR A 1 114 ? 2.561 28.453 10.82 1 83.44 114 THR A CA 1
ATOM 895 C C . THR A 1 114 ? 2.066 27.078 10.383 1 83.44 114 THR A C 1
ATOM 897 O O . THR A 1 114 ? 1.879 26.188 11.219 1 83.44 114 THR A O 1
ATOM 900 N N . PHE A 1 115 ? 1.964 26.922 9.133 1 89.38 115 PHE A N 1
ATOM 901 C CA . PHE A 1 115 ? 1.455 25.656 8.617 1 89.38 115 PHE A CA 1
ATOM 902 C C . PHE A 1 115 ? 2.443 24.531 8.875 1 89.38 115 PHE A C 1
ATOM 904 O O . PHE A 1 115 ? 2.051 23.438 9.289 1 89.38 115 PHE A O 1
ATOM 911 N N . ASN A 1 116 ? 3.674 24.812 8.625 1 90.62 116 ASN A N 1
ATOM 912 C CA . ASN A 1 116 ? 4.68 23.781 8.844 1 90.62 116 ASN A CA 1
ATOM 913 C C . ASN A 1 116 ? 4.812 23.422 10.32 1 90.62 116 ASN A C 1
ATOM 915 O O . ASN A 1 116 ? 5.086 22.281 10.672 1 90.62 116 ASN A O 1
ATOM 919 N N . PHE A 1 117 ? 4.551 24.406 11.102 1 88.06 117 PHE A N 1
ATOM 920 C CA . PHE A 1 117 ? 4.508 24.125 12.531 1 88.06 117 PHE A CA 1
ATOM 921 C C . PHE A 1 117 ? 3.334 23.203 12.867 1 88.06 117 PHE A C 1
ATOM 923 O O . PHE A 1 117 ? 3.477 22.266 13.656 1 88.06 117 PHE A O 1
ATOM 930 N N . LEU A 1 118 ? 2.215 23.5 12.32 1 91.5 118 LEU A N 1
ATOM 931 C CA . LEU A 1 118 ? 1.039 22.672 12.531 1 91.5 118 LEU A CA 1
ATOM 932 C C . LEU A 1 118 ? 1.278 21.25 12.016 1 91.5 118 LEU A C 1
ATOM 934 O O . LEU A 1 118 ? 0.861 20.281 12.641 1 91.5 118 LEU A O 1
ATOM 938 N N . MET A 1 119 ? 1.987 21.141 10.922 1 95.19 119 MET A N 1
ATOM 939 C CA . MET A 1 119 ? 2.309 19.828 10.367 1 95.19 119 MET A CA 1
ATOM 940 C C . MET A 1 119 ? 3.246 19.062 11.289 1 95.19 119 MET A C 1
ATOM 942 O O . MET A 1 119 ? 3.127 17.828 11.422 1 95.19 119 MET A O 1
ATOM 946 N N . LEU A 1 120 ? 4.156 19.828 11.852 1 93 120 LEU A N 1
ATOM 947 C CA . LEU A 1 120 ? 5.059 19.203 12.82 1 93 120 LEU A CA 1
ATOM 948 C C . LEU A 1 120 ? 4.289 18.656 14.016 1 93 120 LEU A C 1
ATOM 950 O O . LEU A 1 120 ? 4.52 17.531 14.445 1 93 120 LEU A O 1
ATOM 954 N N . ALA A 1 121 ? 3.385 19.422 14.516 1 92.69 121 ALA A N 1
ATOM 955 C CA . ALA A 1 121 ? 2.543 19 15.625 1 92.69 121 ALA A CA 1
ATOM 956 C C . ALA A 1 121 ? 1.687 17.797 15.227 1 92.69 121 ALA A C 1
ATOM 958 O O . ALA A 1 121 ? 1.507 16.859 16.016 1 92.69 121 ALA A O 1
ATOM 959 N N . ALA A 1 122 ? 1.225 17.812 14.07 1 96.69 122 ALA A N 1
ATOM 960 C CA . ALA A 1 122 ? 0.41 16.703 13.562 1 96.69 122 ALA A CA 1
ATOM 961 C C . ALA A 1 122 ? 1.233 15.43 13.438 1 96.69 122 ALA A C 1
ATOM 963 O O . ALA A 1 122 ? 0.731 14.336 13.695 1 96.69 122 ALA A O 1
ATOM 964 N N . ALA A 1 123 ? 2.453 15.57 12.969 1 96.56 123 ALA A N 1
ATOM 965 C CA . ALA A 1 123 ? 3.334 14.414 12.867 1 96.56 123 ALA A CA 1
ATOM 966 C C . ALA A 1 123 ? 3.465 13.703 14.211 1 96.56 123 ALA A C 1
ATOM 968 O O . ALA A 1 123 ? 3.459 12.469 14.273 1 96.56 123 ALA A O 1
ATOM 969 N N . ASP A 1 124 ? 3.523 14.43 15.219 1 94.38 124 ASP A N 1
ATOM 970 C CA . ASP A 1 124 ? 3.604 13.867 16.562 1 94.38 124 ASP A CA 1
ATOM 971 C C . ASP A 1 124 ? 2.27 13.25 16.984 1 94.38 124 ASP A C 1
ATOM 973 O O . ASP A 1 124 ? 2.232 12.133 17.5 1 94.38 124 ASP A O 1
ATOM 977 N N . LYS A 1 125 ? 1.265 13.969 16.734 1 96.56 125 LYS A N 1
ATOM 978 C CA . LYS A 1 125 ? -0.071 13.523 17.125 1 96.56 125 LYS A CA 1
ATOM 979 C C . LYS A 1 125 ? -0.426 12.203 16.438 1 96.56 125 LYS A C 1
ATOM 981 O O . LYS A 1 125 ? -0.959 11.289 17.062 1 96.56 125 LYS A O 1
ATOM 986 N N . TYR A 1 126 ? -0.104 12.148 15.18 1 97.88 126 TYR A N 1
ATOM 987 C CA . TYR A 1 126 ? -0.485 10.977 14.391 1 97.88 126 TYR A CA 1
ATOM 988 C C . TYR A 1 126 ? 0.637 9.945 14.367 1 97.88 126 TYR A C 1
ATOM 990 O O . TYR A 1 126 ? 0.509 8.898 13.734 1 97.88 126 TYR A O 1
ATOM 998 N N . GLY A 1 127 ? 1.675 10.203 14.977 1 96.75 127 GLY A N 1
ATOM 999 C CA . GLY A 1 127 ? 2.768 9.25 15.102 1 96.75 127 GLY A CA 1
ATOM 1000 C C . GLY A 1 127 ? 3.422 8.922 13.773 1 96.75 127 GLY A C 1
ATOM 1001 O O . GLY A 1 127 ? 3.598 7.75 13.43 1 96.75 127 GLY A O 1
ATOM 1002 N N . ILE A 1 128 ? 3.779 9.93 13.023 1 96.5 128 ILE A N 1
ATOM 1003 C CA . ILE A 1 128 ? 4.426 9.758 11.727 1 96.5 128 ILE A CA 1
ATOM 1004 C C . ILE A 1 128 ? 5.844 10.32 11.773 1 96.5 128 ILE A C 1
ATOM 1006 O O . ILE A 1 128 ? 6.055 11.508 11.523 1 96.5 128 ILE A O 1
ATOM 1010 N N . SER A 1 129 ? 6.789 9.453 11.969 1 93.12 129 SER A N 1
ATOM 1011 C CA . SER A 1 129 ? 8.172 9.867 12.203 1 93.12 129 SER A CA 1
ATOM 1012 C C . SER A 1 129 ? 8.766 10.531 10.969 1 93.12 129 SER A C 1
ATOM 1014 O O . SER A 1 129 ? 9.438 11.562 11.07 1 93.12 129 SER A O 1
ATOM 1016 N N . ALA A 1 130 ? 8.469 9.953 9.852 1 93.38 130 ALA A N 1
ATOM 1017 C CA . ALA A 1 130 ? 9.023 10.5 8.617 1 93.38 130 ALA A CA 1
ATOM 1018 C C . ALA A 1 130 ? 8.492 11.914 8.359 1 93.38 130 ALA A C 1
ATOM 1020 O O . ALA A 1 130 ? 9.227 12.781 7.879 1 93.38 130 ALA A O 1
ATOM 1021 N N . MET A 1 131 ? 7.297 12.148 8.672 1 95.19 131 MET A N 1
ATOM 1022 C CA . MET A 1 131 ? 6.711 13.469 8.469 1 95.19 131 MET A CA 1
ATOM 1023 C C . MET A 1 131 ? 7.277 14.477 9.469 1 95.19 131 MET A C 1
ATOM 1025 O O . MET A 1 131 ? 7.414 15.656 9.148 1 95.19 131 MET A O 1
ATOM 1029 N N . LYS A 1 132 ? 7.559 14.008 10.633 1 93.81 132 LYS A N 1
ATOM 1030 C CA . LYS A 1 132 ? 8.172 14.875 11.633 1 93.81 132 LYS A CA 1
ATOM 1031 C C . LYS A 1 132 ? 9.484 15.461 11.125 1 93.81 132 LYS A C 1
ATOM 1033 O O . LYS A 1 132 ? 9.695 16.672 11.188 1 93.81 132 LYS A O 1
ATOM 1038 N N . GLU A 1 133 ? 10.281 14.602 10.641 1 92.25 133 GLU A N 1
ATOM 1039 C CA . GLU A 1 133 ? 11.57 15.031 10.109 1 92.25 133 GLU A CA 1
ATOM 1040 C C . GLU A 1 133 ? 11.391 15.961 8.914 1 92.25 133 GLU A C 1
ATOM 1042 O O . GLU A 1 133 ? 12.086 16.969 8.797 1 92.25 133 GLU A O 1
ATOM 1047 N N . PHE A 1 134 ? 10.484 15.641 8.117 1 93.06 134 PHE A N 1
ATOM 1048 C CA . PHE A 1 134 ? 10.211 16.422 6.922 1 93.06 134 PHE A CA 1
ATOM 1049 C C . PHE A 1 134 ? 9.727 17.828 7.293 1 93.06 134 PHE A C 1
ATOM 1051 O O . PHE A 1 134 ? 10.242 18.812 6.773 1 93.06 134 PHE A O 1
ATOM 1058 N N . ALA A 1 135 ? 8.797 17.922 8.164 1 93.25 135 ALA A N 1
ATOM 1059 C CA . ALA A 1 135 ? 8.227 19.203 8.602 1 93.25 135 ALA A CA 1
ATOM 1060 C C . ALA A 1 135 ? 9.266 20.062 9.305 1 93.25 135 ALA A C 1
ATOM 1062 O O . ALA A 1 135 ? 9.297 21.281 9.125 1 93.25 135 ALA A O 1
ATOM 1063 N N . LEU A 1 136 ? 10.125 19.406 10.07 1 89.38 136 LEU A N 1
ATOM 1064 C CA . LEU A 1 136 ? 11.211 20.125 10.734 1 89.38 136 LEU A CA 1
ATOM 1065 C C . LEU A 1 136 ? 12.141 20.766 9.703 1 89.38 136 LEU A C 1
ATOM 1067 O O . LEU A 1 136 ? 12.578 21.906 9.883 1 89.38 136 LEU A O 1
ATOM 1071 N N . GLY A 1 137 ? 12.422 19.969 8.711 1 89.06 137 GLY A N 1
ATOM 1072 C CA . GLY A 1 137 ? 13.242 20.516 7.641 1 89.06 137 GLY A CA 1
ATOM 1073 C C . GLY A 1 137 ? 12.617 21.719 6.965 1 89.06 137 GLY A C 1
ATOM 1074 O O . GLY A 1 137 ? 13.297 22.719 6.715 1 89.06 137 GLY A O 1
ATOM 1075 N N . LYS A 1 138 ? 11.391 21.672 6.695 1 88.88 138 LYS A N 1
ATOM 1076 C CA . LYS A 1 138 ? 10.688 22.781 6.066 1 88.88 138 LYS A CA 1
ATOM 1077 C C . LYS A 1 138 ? 10.641 24 6.988 1 88.88 138 LYS A C 1
ATOM 1079 O O . LYS A 1 138 ? 10.797 25.141 6.535 1 88.88 138 LYS A O 1
ATOM 1084 N N . LEU A 1 139 ? 10.383 23.719 8.188 1 85.31 139 LEU A N 1
ATOM 1085 C CA . LEU A 1 139 ? 10.344 24.797 9.172 1 85.31 139 LEU A CA 1
ATOM 1086 C C . LEU A 1 139 ? 11.703 25.469 9.297 1 85.31 139 LEU A C 1
ATOM 1088 O O . LEU A 1 139 ? 11.781 26.703 9.367 1 85.31 139 LEU A O 1
ATOM 1092 N N . ASP A 1 140 ? 12.695 24.641 9.352 1 84.06 140 ASP A N 1
ATOM 1093 C CA . ASP A 1 140 ? 14.055 25.156 9.43 1 84.06 140 ASP A CA 1
ATOM 1094 C C . ASP A 1 140 ? 14.367 26.047 8.227 1 84.06 140 ASP A C 1
ATOM 1096 O O . ASP A 1 140 ? 14.914 27.141 8.375 1 84.06 140 ASP A O 1
ATOM 1100 N N . SER A 1 141 ? 14.039 25.547 7.121 1 84.69 141 SER A N 1
ATOM 1101 C CA . SER A 1 141 ? 14.273 26.297 5.895 1 84.69 141 SER A CA 1
ATOM 1102 C C . SER A 1 141 ? 13.5 27.609 5.898 1 84.69 141 SER A C 1
ATOM 1104 O O . SER A 1 141 ? 14.031 28.656 5.508 1 84.69 141 SER A O 1
ATOM 1106 N N . ALA A 1 142 ? 12.266 27.594 6.324 1 81.25 142 ALA A N 1
ATOM 1107 C CA . ALA A 1 142 ? 11.438 28.797 6.391 1 81.25 142 ALA A CA 1
ATOM 1108 C C . ALA A 1 142 ? 11.969 29.781 7.43 1 81.25 142 ALA A C 1
ATOM 1110 O O . ALA A 1 142 ? 11.969 31 7.203 1 81.25 142 ALA A O 1
ATOM 1111 N N . ALA A 1 143 ? 12.375 29.297 8.516 1 77.44 143 ALA A N 1
ATOM 1112 C CA . ALA A 1 143 ? 12.898 30.125 9.594 1 77.44 143 ALA A CA 1
ATOM 1113 C C . ALA A 1 143 ? 14.164 30.859 9.156 1 77.44 143 ALA A C 1
ATOM 1115 O O . ALA A 1 143 ? 14.375 32.031 9.523 1 77.44 143 ALA A O 1
ATOM 1116 N N . ARG A 1 144 ? 14.914 30.141 8.453 1 79.81 144 ARG A N 1
ATOM 1117 C CA . ARG A 1 144 ? 16.141 30.766 7.965 1 79.81 144 ARG A CA 1
ATOM 1118 C C . ARG A 1 144 ? 15.82 31.891 6.973 1 79.81 144 ARG A C 1
ATOM 1120 O O . ARG A 1 144 ? 16.516 32.906 6.93 1 79.81 144 ARG A O 1
ATOM 1127 N N . ARG A 1 145 ? 14.773 31.703 6.344 1 79.56 145 ARG A N 1
ATOM 1128 C CA . ARG A 1 145 ? 14.398 32.688 5.324 1 79.56 145 ARG A CA 1
ATOM 1129 C C . ARG A 1 145 ? 13.641 33.844 5.941 1 79.56 145 ARG A C 1
ATOM 1131 O O . ARG A 1 145 ? 13.766 34.969 5.48 1 79.56 145 ARG A O 1
ATOM 1138 N N . PHE A 1 146 ? 12.938 33.562 7.035 1 76.75 146 PHE A N 1
ATOM 1139 C CA . PHE A 1 146 ? 12.031 34.594 7.555 1 76.75 146 PHE A CA 1
ATOM 1140 C C . PHE A 1 146 ? 12.328 34.875 9.023 1 76.75 146 PHE A C 1
ATOM 1142 O O . PHE A 1 146 ? 11.406 35.125 9.805 1 76.75 146 PHE A O 1
ATOM 1149 N N . TRP A 1 147 ? 13.586 34.812 9.352 1 71.25 147 TRP A N 1
ATOM 1150 C CA . TRP A 1 147 ? 13.992 34.938 10.75 1 71.25 147 TRP A CA 1
ATOM 1151 C C . TRP A 1 147 ? 13.641 36.312 11.289 1 71.25 147 TRP A C 1
ATOM 1153 O O . TRP A 1 147 ? 13.523 36.5 12.508 1 71.25 147 TRP A O 1
ATOM 1163 N N . ASP A 1 148 ? 13.344 37.156 10.438 1 70.44 148 ASP A N 1
ATOM 1164 C CA . ASP A 1 148 ? 13.148 38.531 10.883 1 70.44 148 ASP A CA 1
ATOM 1165 C C . ASP A 1 148 ? 11.672 38.906 10.883 1 70.44 148 ASP A C 1
ATOM 1167 O O . ASP A 1 148 ? 11.32 40.062 11.031 1 70.44 148 ASP A O 1
ATOM 1171 N N . THR A 1 149 ? 10.859 37.938 10.766 1 71.19 149 THR A N 1
ATOM 1172 C CA . THR A 1 149 ? 9.43 38.25 10.703 1 71.19 149 THR A CA 1
ATOM 1173 C C . THR A 1 149 ? 8.758 37.938 12.039 1 71.19 149 THR A C 1
ATOM 1175 O O . THR A 1 149 ? 9.266 37.156 12.836 1 71.19 149 THR A O 1
ATOM 1178 N N . SER A 1 150 ? 7.695 38.656 12.352 1 72.75 150 SER A N 1
ATOM 1179 C CA . SER A 1 150 ? 6.898 38.438 13.555 1 72.75 150 SER A CA 1
ATOM 1180 C C . SER A 1 150 ? 6.41 37 13.625 1 72.75 150 SER A C 1
ATOM 1182 O O . SER A 1 150 ?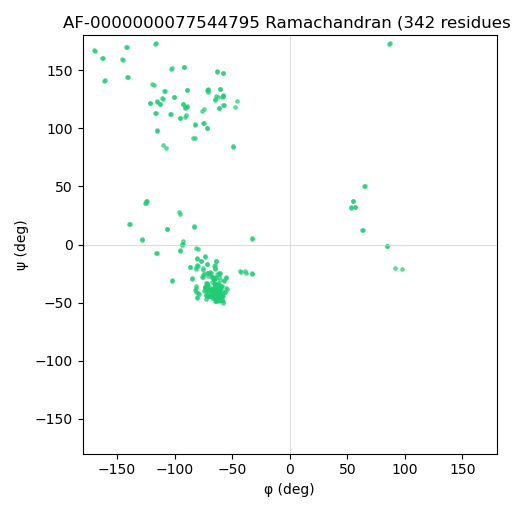 6.211 36.469 14.711 1 72.75 150 SER A O 1
ATOM 1184 N N . CYS A 1 151 ? 6.254 36.469 12.531 1 66.25 151 CYS A N 1
ATOM 1185 C CA . CYS A 1 151 ? 5.789 35.094 12.484 1 66.25 151 CYS A CA 1
ATOM 1186 C C . CYS A 1 151 ? 6.828 34.125 13.07 1 66.25 151 CYS A C 1
ATOM 1188 O O . CYS A 1 151 ? 6.48 33.156 13.727 1 66.25 151 CYS A O 1
ATOM 1190 N N . PHE A 1 152 ? 8.062 34.469 12.883 1 72.19 152 PHE A N 1
ATOM 1191 C CA . PHE A 1 152 ? 9.141 33.688 13.461 1 72.19 152 PHE A CA 1
ATOM 1192 C C . PHE A 1 152 ? 9.023 33.625 14.977 1 72.19 152 PHE A C 1
ATOM 1194 O O . PHE A 1 152 ? 9.148 32.562 15.578 1 72.19 152 PHE A O 1
ATOM 1201 N N . LEU A 1 153 ? 8.672 34.688 15.492 1 70.56 153 LEU A N 1
ATOM 1202 C CA . LEU A 1 153 ? 8.57 34.781 16.938 1 70.56 153 LEU A CA 1
ATOM 1203 C C . LEU A 1 153 ? 7.395 33.938 17.453 1 70.56 153 LEU A C 1
ATOM 1205 O O . LEU A 1 153 ? 7.492 33.312 18.5 1 70.56 153 LEU A O 1
ATOM 1209 N N . LYS A 1 154 ? 6.375 33.969 16.75 1 71.19 154 LYS A N 1
ATOM 1210 C CA . LYS A 1 154 ? 5.195 33.188 17.141 1 71.19 154 LYS A CA 1
ATOM 1211 C C . LYS A 1 154 ? 5.488 31.688 17.125 1 71.19 154 LYS A C 1
ATOM 1213 O O . LYS A 1 154 ? 5.074 30.969 18.031 1 71.19 154 LYS A O 1
ATOM 1218 N N . VAL A 1 155 ? 6.223 31.312 16.156 1 72.19 155 VAL A N 1
ATOM 1219 C CA . VAL A 1 155 ? 6.531 29.891 15.992 1 72.19 155 VAL A CA 1
ATOM 1220 C C . VAL A 1 155 ? 7.5 29.438 17.094 1 72.19 155 VAL A C 1
ATOM 1222 O O . VAL A 1 155 ? 7.332 28.375 17.672 1 72.19 155 VAL A O 1
ATOM 1225 N N . ILE A 1 156 ? 8.375 30.328 17.469 1 68.19 156 ILE A N 1
ATOM 1226 C CA . ILE A 1 156 ? 9.359 30.016 18.5 1 68.19 156 ILE A CA 1
ATOM 1227 C C . ILE A 1 156 ? 8.672 29.922 19.859 1 68.19 156 ILE A C 1
ATOM 1229 O O . ILE A 1 156 ? 9 29.047 20.656 1 68.19 156 ILE A O 1
ATOM 1233 N N . ARG A 1 157 ? 7.801 30.812 20 1 70.62 157 ARG A N 1
ATOM 1234 C CA . ARG A 1 157 ? 7.082 30.812 21.266 1 70.62 157 ARG A CA 1
ATOM 1235 C C . ARG A 1 157 ? 6.277 29.531 21.438 1 70.62 157 ARG A C 1
ATOM 1237 O O . ARG A 1 157 ? 6.246 28.953 22.516 1 70.62 157 ARG A O 1
ATOM 1244 N N . HIS A 1 158 ? 5.652 29.109 20.406 1 68.31 158 HIS A N 1
ATOM 1245 C CA . HIS A 1 158 ? 4.867 27.891 20.453 1 68.31 158 HIS A CA 1
ATOM 1246 C C . HIS A 1 158 ? 5.766 26.672 20.656 1 68.31 158 HIS A C 1
ATOM 1248 O O . HIS A 1 158 ? 5.434 25.766 21.422 1 68.31 158 HIS A O 1
ATOM 1254 N N . ALA A 1 159 ? 6.832 26.688 19.969 1 65.44 159 ALA A N 1
ATOM 1255 C CA . ALA A 1 159 ? 7.785 25.594 20.078 1 65.44 159 ALA A CA 1
ATOM 1256 C C . ALA A 1 159 ? 8.352 25.5 21.484 1 65.44 159 ALA A C 1
ATOM 1258 O O . ALA A 1 159 ? 8.594 24.391 21.984 1 65.44 159 ALA A O 1
ATOM 1259 N N . TYR A 1 160 ? 8.547 26.609 22.109 1 61 160 TYR A N 1
ATOM 1260 C CA . TYR A 1 160 ? 9.117 26.656 23.453 1 61 160 TYR A CA 1
ATOM 1261 C C . TYR A 1 160 ? 8.055 26.375 24.5 1 61 160 TYR A C 1
ATOM 1263 O O . TYR A 1 160 ? 8.359 25.859 25.578 1 61 160 TYR A O 1
ATOM 1271 N N . ASN A 1 161 ? 6.965 26.812 24.312 1 58.53 161 ASN A N 1
ATOM 1272 C CA . ASN A 1 161 ? 5.918 26.609 25.312 1 58.53 161 ASN A CA 1
ATOM 1273 C C . ASN A 1 161 ? 5.457 25.156 25.344 1 58.53 161 ASN A C 1
ATOM 1275 O O . ASN A 1 161 ? 4.84 24.719 26.328 1 58.53 161 ASN A O 1
ATOM 1279 N N . THR A 1 162 ? 5.602 24.453 24.359 1 54.12 162 THR A N 1
ATOM 1280 C CA . THR A 1 162 ? 5.176 23.062 24.391 1 54.12 162 THR A CA 1
ATOM 1281 C C . THR A 1 162 ? 6.254 22.172 25 1 54.12 162 THR A C 1
ATOM 1283 O O . THR A 1 162 ? 7.438 22.328 24.703 1 54.12 162 THR A O 1
ATOM 1286 N N . ASP A 1 163 ? 6.258 21.906 26.359 1 51.69 163 ASP A N 1
ATOM 1287 C CA . ASP A 1 163 ? 7.109 20.969 27.078 1 51.69 163 ASP A CA 1
ATOM 1288 C C . ASP A 1 163 ? 7.441 19.75 26.219 1 51.69 163 ASP A C 1
ATOM 1290 O O . ASP A 1 163 ? 7.996 18.766 26.719 1 51.69 163 ASP A O 1
ATOM 1294 N N . ASN A 1 164 ? 7.07 19.734 25.047 1 51.88 164 ASN A N 1
ATOM 1295 C CA . ASN A 1 164 ? 7.293 18.531 24.25 1 51.88 164 ASN A CA 1
ATOM 1296 C C . ASN A 1 164 ? 8.711 18.5 23.688 1 51.88 164 ASN A C 1
ATOM 1298 O O . ASN A 1 164 ? 9.117 19.391 22.938 1 51.88 164 ASN A O 1
ATOM 1302 N N . PRO A 1 165 ? 9.562 17.719 24.25 1 52.16 165 PRO A N 1
ATOM 1303 C CA . PRO A 1 165 ? 10.961 17.562 23.844 1 52.16 165 PRO A CA 1
ATOM 1304 C C . PRO A 1 165 ? 11.133 17.5 22.328 1 52.16 165 PRO A C 1
ATOM 1306 O O . PRO A 1 165 ? 12.242 17.672 21.828 1 52.16 165 PRO A O 1
ATOM 1309 N N . THR A 1 166 ? 10.141 17.125 21.656 1 50.09 166 THR A N 1
ATOM 1310 C CA . THR A 1 166 ? 10.242 16.953 20.219 1 50.09 166 THR A CA 1
ATOM 1311 C C . THR A 1 166 ? 10.609 18.266 19.531 1 50.09 166 THR A C 1
ATOM 1313 O O . THR A 1 166 ? 11.195 18.266 18.438 1 50.09 166 THR A O 1
ATOM 1316 N N . TYR A 1 167 ? 10.273 19.391 20.234 1 53.06 167 TYR A N 1
ATOM 1317 C CA . TYR A 1 167 ? 10.508 20.703 19.625 1 53.06 167 TYR A CA 1
ATOM 1318 C C . TYR A 1 167 ? 11.867 21.25 20.016 1 53.06 167 TYR A C 1
ATOM 1320 O O . TYR A 1 167 ? 12.227 22.375 19.641 1 53.06 167 TYR A O 1
ATOM 1328 N N . ASN A 1 168 ? 12.523 20.5 20.75 1 50.12 168 ASN A N 1
ATOM 1329 C CA . ASN A 1 168 ? 13.812 20.938 21.266 1 50.12 168 ASN A CA 1
ATOM 1330 C C . ASN A 1 168 ? 14.789 21.266 20.141 1 50.12 168 ASN A C 1
ATOM 1332 O O . ASN A 1 168 ? 15.586 22.203 20.266 1 50.12 168 ASN A O 1
ATOM 1336 N N . PRO A 1 169 ? 14.711 20.562 19.156 1 42.88 169 PRO A N 1
ATOM 1337 C CA . PRO A 1 169 ? 15.734 20.938 18.188 1 42.88 169 PRO A CA 1
ATOM 1338 C C . PRO A 1 169 ? 15.547 22.344 17.625 1 42.88 169 PRO A C 1
ATOM 1340 O O . PRO A 1 169 ? 16.422 22.875 16.953 1 42.88 169 PRO A O 1
ATOM 1343 N N . ILE A 1 170 ? 14.344 22.906 17.766 1 49.22 170 ILE A N 1
ATOM 1344 C CA . ILE A 1 170 ? 14.289 24.312 17.328 1 49.22 170 ILE A CA 1
ATOM 1345 C C . ILE A 1 170 ? 15.227 25.156 18.203 1 49.22 170 ILE A C 1
ATOM 1347 O O . ILE A 1 170 ? 15.648 26.234 17.781 1 49.22 170 ILE A O 1
ATOM 1351 N N . HIS A 1 171 ? 15.43 24.656 19.359 1 47.56 171 HIS A N 1
ATOM 1352 C CA . HIS A 1 171 ? 16.375 25.406 20.172 1 47.56 171 HIS A CA 1
ATOM 1353 C C . HIS A 1 171 ? 17.75 25.469 19.5 1 47.56 171 HIS A C 1
ATOM 1355 O O . HIS A 1 171 ? 18.531 26.391 19.766 1 47.56 171 HIS A O 1
ATOM 1361 N N . ALA A 1 172 ? 18.016 24.484 18.797 1 42.12 172 ALA A N 1
ATOM 1362 C CA . ALA A 1 172 ? 19.375 24.516 18.234 1 42.12 172 ALA A CA 1
ATOM 1363 C C . ALA A 1 172 ? 19.438 25.422 17.016 1 42.12 172 ALA A C 1
ATOM 1365 O O . ALA A 1 172 ? 20.5 25.594 16.422 1 42.12 172 ALA A O 1
ATOM 1366 N N . LEU A 1 173 ? 18.312 25.922 16.656 1 41.75 173 LEU A N 1
ATOM 1367 C CA . LEU A 1 173 ? 18.422 26.859 15.555 1 41.75 173 LEU A CA 1
ATOM 1368 C C . LEU A 1 173 ? 18.875 28.234 16.047 1 41.75 173 LEU A C 1
ATOM 1370 O O . LEU A 1 173 ? 19.828 28.797 15.531 1 41.75 173 LEU A O 1
ATOM 1374 N N . MET B 1 1 ? 14.766 13.391 5.086 1 51.62 1 MET B N 1
ATOM 1375 C CA . MET B 1 1 ? 14.648 11.977 4.742 1 51.62 1 MET B CA 1
ATOM 1376 C C . MET B 1 1 ? 14.461 11.797 3.238 1 51.62 1 MET B C 1
ATOM 1378 O O . MET B 1 1 ? 13.648 12.484 2.625 1 51.62 1 MET B O 1
ATOM 1382 N N . GLU B 1 2 ? 15.438 11.102 2.686 1 60.66 2 GLU B N 1
ATOM 1383 C CA . GLU B 1 2 ? 15.422 10.867 1.244 1 60.66 2 GLU B CA 1
ATOM 1384 C C . GLU B 1 2 ? 14.219 10.023 0.835 1 60.66 2 GLU B C 1
ATOM 1386 O O . GLU B 1 2 ? 13.742 9.188 1.61 1 60.66 2 GLU B O 1
ATOM 1391 N N . ARG B 1 3 ? 13.484 10.445 -0.086 1 66.38 3 ARG B N 1
ATOM 1392 C CA . ARG B 1 3 ? 12.359 9.734 -0.686 1 66.38 3 ARG B CA 1
ATOM 1393 C C . ARG B 1 3 ? 12.609 8.234 -0.703 1 66.38 3 ARG B C 1
ATOM 1395 O O . ARG B 1 3 ? 11.688 7.441 -0.514 1 66.38 3 ARG B O 1
ATOM 1402 N N . GLY B 1 4 ? 13.914 7.969 -0.699 1 69.69 4 GLY B N 1
ATOM 1403 C CA . GLY B 1 4 ? 14.289 6.562 -0.719 1 69.69 4 GLY B CA 1
ATOM 1404 C C . GLY B 1 4 ? 14.008 5.852 0.59 1 69.69 4 GLY B C 1
ATOM 1405 O O . GLY B 1 4 ? 13.523 4.715 0.592 1 69.69 4 GLY B O 1
ATOM 1406 N N . GLU B 1 5 ? 14.234 6.535 1.693 1 74.69 5 GLU B N 1
ATOM 1407 C CA . GLU B 1 5 ? 14.031 5.938 3.008 1 74.69 5 GLU B CA 1
ATOM 1408 C C . GLU B 1 5 ? 12.547 5.77 3.312 1 74.69 5 GLU B C 1
ATOM 1410 O O . GLU B 1 5 ? 12.133 4.746 3.867 1 74.69 5 GLU B O 1
ATOM 1415 N N . TYR B 1 6 ? 11.789 6.754 2.867 1 76.69 6 TYR B N 1
ATOM 1416 C CA . TYR B 1 6 ? 10.344 6.684 3.047 1 76.69 6 TYR B CA 1
ATOM 1417 C C . TYR B 1 6 ? 9.766 5.465 2.334 1 76.69 6 TYR B C 1
ATOM 1419 O O . TYR B 1 6 ? 8.992 4.703 2.92 1 76.69 6 TYR B O 1
ATOM 1427 N N . SER B 1 7 ? 10.188 5.332 1.112 1 79.81 7 SER B N 1
ATOM 1428 C CA . SER B 1 7 ? 9.672 4.234 0.304 1 79.81 7 SER B CA 1
ATOM 1429 C C . SER B 1 7 ? 9.984 2.883 0.937 1 79.81 7 SER B C 1
ATOM 1431 O O . SER B 1 7 ? 9.133 1.999 0.987 1 79.81 7 SER B O 1
ATOM 1433 N N . GLN B 1 8 ? 11.172 2.85 1.536 1 82.38 8 GLN B N 1
ATOM 1434 C CA . GLN B 1 8 ? 11.586 1.586 2.137 1 82.38 8 GLN B CA 1
ATOM 1435 C C . GLN B 1 8 ? 10.789 1.292 3.404 1 82.38 8 GLN B C 1
ATOM 1437 O O . GLN B 1 8 ? 10.445 0.139 3.676 1 82.38 8 GLN B O 1
ATOM 1442 N N . ASP B 1 9 ? 10.422 2.316 4.117 1 84.81 9 ASP B N 1
ATOM 1443 C CA . ASP B 1 9 ? 9.664 2.135 5.352 1 84.81 9 ASP B CA 1
ATOM 1444 C C . ASP B 1 9 ? 8.242 1.656 5.055 1 84.81 9 ASP B C 1
ATOM 1446 O O . ASP B 1 9 ? 7.742 0.743 5.715 1 84.81 9 ASP B O 1
ATOM 1450 N N . LEU B 1 10 ? 7.66 2.285 4.086 1 89.12 10 LEU B N 1
ATOM 1451 C CA . LEU B 1 10 ? 6.309 1.887 3.721 1 89.12 10 LEU B CA 1
ATOM 1452 C C . LEU B 1 10 ? 6.281 0.44 3.236 1 89.12 10 LEU B C 1
ATOM 1454 O O . LEU B 1 10 ? 5.449 -0.352 3.684 1 89.12 10 LEU B O 1
ATOM 1458 N N . VAL B 1 11 ? 7.203 0.111 2.4 1 90.56 11 VAL B N 1
ATOM 1459 C CA . VAL B 1 11 ? 7.254 -1.226 1.816 1 90.56 11 VAL B CA 1
ATOM 1460 C C . VAL B 1 11 ? 7.535 -2.256 2.908 1 90.56 11 VAL B C 1
ATOM 1462 O O . VAL B 1 11 ? 6.941 -3.334 2.92 1 90.56 11 VAL B O 1
ATOM 1465 N N . SER B 1 12 ? 8.414 -1.885 3.824 1 90.69 12 SER B N 1
ATOM 1466 C CA . SER B 1 12 ? 8.742 -2.783 4.926 1 90.69 12 SER B CA 1
ATOM 1467 C C . SER B 1 12 ? 7.52 -3.076 5.785 1 90.69 12 SER B C 1
ATOM 1469 O O . SER B 1 12 ? 7.328 -4.207 6.234 1 90.69 12 SER B O 1
ATOM 1471 N N . CYS B 1 13 ? 6.734 -2.137 5.945 1 89.75 13 CYS B N 1
ATOM 1472 C CA . CYS B 1 13 ? 5.531 -2.336 6.746 1 89.75 13 CYS B CA 1
ATOM 1473 C C . CYS B 1 13 ? 4.504 -3.168 5.988 1 89.75 13 CYS B C 1
ATOM 1475 O O . CYS B 1 13 ? 3.852 -4.035 6.566 1 89.75 13 CYS B O 1
ATOM 1477 N N . LEU B 1 14 ? 4.449 -2.947 4.738 1 92.69 14 LEU B N 1
ATOM 1478 C CA . LEU B 1 14 ? 3.471 -3.666 3.932 1 92.69 14 LEU B CA 1
ATOM 1479 C C . LEU B 1 14 ? 3.801 -5.152 3.871 1 92.69 14 LEU B C 1
ATOM 1481 O O . LEU B 1 14 ? 2.9 -5.988 3.775 1 92.69 14 LEU B O 1
ATOM 1485 N N . LYS B 1 15 ? 5.07 -5.477 4 1 94.25 15 LYS B N 1
ATOM 1486 C CA . LYS B 1 15 ? 5.492 -6.871 4.035 1 94.25 15 LYS B CA 1
ATOM 1487 C C . LYS B 1 15 ? 4.789 -7.629 5.16 1 94.25 15 LYS B C 1
ATOM 1489 O O . LYS B 1 15 ? 4.426 -8.797 4.992 1 94.25 15 LYS B O 1
ATOM 1494 N N . GLY B 1 16 ? 4.516 -6.887 6.188 1 95.19 16 GLY B N 1
ATOM 1495 C CA . GLY B 1 16 ? 3.896 -7.492 7.355 1 95.19 16 GLY B CA 1
ATOM 1496 C C . GLY B 1 16 ? 2.434 -7.832 7.145 1 95.19 16 GLY B C 1
ATOM 1497 O O . GLY B 1 16 ? 1.854 -8.602 7.918 1 95.19 16 GLY B O 1
ATOM 1498 N N . TYR B 1 17 ? 1.943 -7.367 6.086 1 95.94 17 TYR B N 1
ATOM 1499 C CA . TYR B 1 17 ? 0.526 -7.598 5.832 1 95.94 17 TYR B CA 1
ATOM 1500 C C . TYR B 1 17 ? 0.322 -8.82 4.945 1 95.94 17 TYR B C 1
ATOM 1502 O O . TYR B 1 17 ? -0.811 -9.266 4.738 1 95.94 17 TYR B O 1
ATOM 1510 N N . PHE B 1 18 ? 1.416 -9.422 4.457 1 96.69 18 PHE B N 1
ATOM 1511 C CA . PHE B 1 18 ? 1.287 -10.609 3.627 1 96.69 18 PHE B CA 1
ATOM 1512 C C . PHE B 1 18 ? 0.556 -11.719 4.375 1 96.69 18 PHE B C 1
ATOM 1514 O O . PHE B 1 18 ? 0.945 -12.086 5.488 1 96.69 18 PHE B O 1
ATOM 1521 N N . ASP B 1 19 ? -0.469 -12.172 3.67 1 96.88 19 ASP B N 1
ATOM 1522 C CA . ASP B 1 19 ? -1.28 -13.266 4.195 1 96.88 19 ASP B CA 1
ATOM 1523 C C . ASP B 1 19 ? -1.788 -12.953 5.598 1 96.88 19 ASP B C 1
ATOM 1525 O O . ASP B 1 19 ? -1.798 -13.82 6.473 1 96.88 19 ASP B O 1
ATOM 1529 N N . CYS B 1 20 ? -2.027 -11.734 5.898 1 94.81 20 CYS B N 1
ATOM 1530 C CA . CYS B 1 20 ? -2.604 -11.234 7.141 1 94.81 20 CYS B CA 1
ATOM 1531 C C . CYS B 1 20 ? -4.023 -10.734 6.922 1 94.81 20 CYS B C 1
ATOM 1533 O O . CYS B 1 20 ? -4.285 -9.984 5.977 1 94.81 20 CYS B O 1
ATOM 1535 N N . PRO B 1 21 ? -4.922 -11.148 7.773 1 95.12 21 PRO B N 1
ATOM 1536 C CA . PRO B 1 21 ? -6.316 -10.734 7.586 1 95.12 21 PRO B CA 1
ATOM 1537 C C . PRO B 1 21 ? -6.543 -9.258 7.906 1 95.12 21 PRO B C 1
ATOM 1539 O O . PRO B 1 21 ? -7.547 -8.68 7.488 1 95.12 21 PRO B O 1
ATOM 1542 N N . THR B 1 22 ? -5.582 -8.656 8.617 1 94 22 THR B N 1
ATOM 1543 C CA . THR B 1 22 ? -5.746 -7.262 9.016 1 94 22 THR B CA 1
ATOM 1544 C C . THR B 1 22 ? -5.863 -6.363 7.785 1 94 22 THR B C 1
ATOM 1546 O O . THR B 1 22 ? -4.973 -6.348 6.934 1 94 22 THR B O 1
ATOM 1549 N N . PHE B 1 23 ? -6.977 -5.715 7.641 1 94.69 23 PHE B N 1
ATOM 1550 C CA . PHE B 1 23 ? -7.305 -4.746 6.602 1 94.69 23 PHE B CA 1
ATOM 1551 C C . PHE B 1 23 ? -7.297 -5.406 5.227 1 94.69 23 PHE B C 1
ATOM 1553 O O . PHE B 1 23 ? -7.164 -4.727 4.207 1 94.69 23 PHE B O 1
ATOM 1560 N N . SER B 1 24 ? -7.262 -6.746 5.156 1 95.81 24 SER B N 1
ATOM 1561 C CA . SER B 1 24 ? -7.348 -7.426 3.867 1 95.81 24 SER B CA 1
ATOM 1562 C C . SER B 1 24 ? -8.68 -7.148 3.182 1 95.81 24 SER B C 1
ATOM 1564 O O . SER B 1 24 ? -9.695 -6.934 3.85 1 95.81 24 SER B O 1
ATOM 1566 N N . ASN B 1 25 ? -8.664 -7.113 1.852 1 95.19 25 ASN B N 1
ATOM 1567 C CA . ASN B 1 25 ? -9.906 -6.816 1.144 1 95.19 25 ASN B CA 1
ATOM 1568 C C . ASN B 1 25 ? -10.07 -7.699 -0.089 1 95.19 25 ASN B C 1
ATOM 1570 O O . ASN B 1 25 ? -10.875 -7.398 -0.97 1 95.19 25 ASN B O 1
ATOM 1574 N N . VAL B 1 26 ? -9.297 -8.805 -0.124 1 96.81 26 VAL B N 1
ATOM 1575 C CA . VAL B 1 26 ? -9.484 -9.875 -1.098 1 96.81 26 VAL B CA 1
ATOM 1576 C C . VAL B 1 26 ? -8.812 -11.156 -0.602 1 96.81 26 VAL B C 1
ATOM 1578 O O . VAL B 1 26 ? -7.762 -11.094 0.044 1 96.81 26 VAL B O 1
ATOM 1581 N N . THR B 1 27 ? -9.422 -12.203 -0.827 1 97.44 27 THR B N 1
ATOM 1582 C CA . THR B 1 27 ? -8.836 -13.508 -0.554 1 97.44 27 THR B CA 1
ATOM 1583 C C . THR B 1 27 ? -8.547 -14.25 -1.854 1 97.44 27 THR B C 1
ATOM 1585 O O . THR B 1 27 ? -9.406 -14.344 -2.73 1 97.44 27 THR B O 1
ATOM 1588 N N . ILE B 1 28 ? -7.312 -14.68 -2.016 1 97.94 28 ILE B N 1
ATOM 1589 C CA . ILE B 1 28 ? -6.934 -15.469 -3.18 1 97.94 28 ILE B CA 1
ATOM 1590 C C . ILE B 1 28 ? -7.055 -16.953 -2.855 1 97.94 28 ILE B C 1
ATOM 1592 O O . ILE B 1 28 ? -6.391 -17.453 -1.946 1 97.94 28 ILE B O 1
ATOM 1596 N N . HIS B 1 29 ? -7.859 -17.594 -3.613 1 97.12 29 HIS B N 1
ATOM 1597 C CA . HIS B 1 29 ? -8.117 -19.016 -3.375 1 97.12 29 HIS B CA 1
ATOM 1598 C C . HIS B 1 29 ? -7.375 -19.875 -4.379 1 97.12 29 HIS B C 1
ATOM 1600 O O . HIS B 1 29 ? -7.625 -19.797 -5.586 1 97.12 29 HIS B O 1
ATOM 1606 N N . SER B 1 30 ? -6.414 -20.594 -3.871 1 96.31 30 SER B N 1
ATOM 1607 C CA . SER B 1 30 ? -5.719 -21.625 -4.645 1 96.31 30 SER B CA 1
ATOM 1608 C C . SER B 1 30 ? -5.938 -23.016 -4.055 1 96.31 30 SER B C 1
ATOM 1610 O O . SER B 1 30 ? -6.543 -23.156 -2.988 1 96.31 30 SER B O 1
ATOM 1612 N N . ASN B 1 31 ? -5.469 -24.094 -4.73 1 94.62 31 ASN B N 1
ATOM 1613 C CA . ASN B 1 31 ? -5.633 -25.469 -4.25 1 94.62 31 ASN B CA 1
ATOM 1614 C C . ASN B 1 31 ? -4.879 -25.703 -2.945 1 94.62 31 ASN B C 1
ATOM 1616 O O . ASN B 1 31 ? -5.293 -26.516 -2.117 1 94.62 31 ASN B O 1
ATOM 1620 N N . LEU B 1 32 ? -3.855 -24.969 -2.797 1 94.06 32 LEU B N 1
ATOM 1621 C CA . LEU B 1 32 ? -3.002 -25.141 -1.626 1 94.06 32 LEU B CA 1
ATOM 1622 C C . LEU B 1 32 ? -3.6 -24.438 -0.408 1 94.06 32 LEU B C 1
ATOM 1624 O O . LEU B 1 32 ? -3.65 -25.016 0.679 1 94.06 32 LEU B O 1
ATOM 1628 N N . LYS B 1 33 ? -4.055 -23.203 -0.577 1 95 33 LYS B N 1
ATOM 1629 C CA . LYS B 1 33 ? -4.551 -22.453 0.572 1 95 33 LYS B CA 1
ATOM 1630 C C . LYS B 1 33 ? -5.262 -21.188 0.127 1 95 33 LYS B C 1
ATOM 1632 O O . LYS B 1 33 ? -5.227 -20.828 -1.052 1 95 33 LYS B O 1
ATOM 1637 N N . ASP B 1 34 ? -5.926 -20.672 1.068 1 96.19 34 ASP B N 1
ATOM 1638 C CA . ASP B 1 34 ? -6.434 -19.312 0.949 1 96.19 34 ASP B CA 1
ATOM 1639 C C . ASP B 1 34 ? -5.414 -18.297 1.466 1 96.19 34 ASP B C 1
ATOM 1641 O O . ASP B 1 34 ? -4.77 -18.531 2.49 1 96.19 34 ASP B O 1
ATOM 1645 N N . THR B 1 35 ? -5.176 -17.234 0.698 1 97.44 35 THR B N 1
ATOM 1646 C CA . THR B 1 35 ? -4.234 -16.188 1.096 1 97.44 35 THR B CA 1
ATOM 1647 C C . THR B 1 35 ? -4.926 -14.828 1.165 1 97.44 35 THR B C 1
ATOM 1649 O O . THR B 1 35 ? -5.523 -14.383 0.185 1 97.44 35 THR B O 1
ATOM 1652 N N . TYR B 1 36 ? -4.863 -14.242 2.342 1 97.31 36 TYR B N 1
ATOM 1653 C CA . TYR B 1 36 ? -5.359 -12.875 2.482 1 97.31 36 TYR B CA 1
ATOM 1654 C C . TYR B 1 36 ? -4.434 -11.883 1.785 1 97.31 36 TYR B C 1
ATOM 1656 O O . TYR B 1 36 ? -3.211 -11.977 1.901 1 97.31 36 TYR B O 1
ATOM 1664 N N . ALA B 1 37 ? -5.055 -10.977 1.018 1 97.94 37 ALA B N 1
ATOM 1665 C CA . ALA B 1 37 ? -4.25 -9.992 0.298 1 97.94 37 ALA B CA 1
ATOM 1666 C C . ALA B 1 37 ? -4.938 -8.633 0.283 1 97.94 37 ALA B C 1
ATOM 1668 O O . ALA B 1 37 ? -6.043 -8.477 0.808 1 97.94 37 ALA B O 1
ATOM 1669 N N . HIS B 1 38 ? -4.266 -7.641 -0.131 1 97.81 38 HIS B N 1
ATOM 1670 C CA . HIS B 1 38 ? -4.727 -6.262 -0.248 1 97.81 38 HIS B CA 1
ATOM 1671 C C . HIS B 1 38 ? -4.742 -5.809 -1.703 1 97.81 38 HIS B C 1
ATOM 1673 O O . HIS B 1 38 ? -3.709 -5.828 -2.375 1 97.81 38 HIS B O 1
ATOM 1679 N N . ARG B 1 39 ? -5.844 -5.379 -2.18 1 97.75 39 ARG B N 1
ATOM 1680 C CA . ARG B 1 39 ? -6.078 -5.109 -3.594 1 97.75 39 ARG B CA 1
ATOM 1681 C C . ARG B 1 39 ? -5.098 -4.07 -4.125 1 97.75 39 ARG B C 1
ATOM 1683 O O . ARG B 1 39 ? -4.516 -4.25 -5.195 1 97.75 39 ARG B O 1
ATOM 1690 N N . PRO B 1 40 ? -4.828 -2.924 -3.383 1 96.75 40 PRO B N 1
ATOM 1691 C CA . PRO B 1 40 ? -3.893 -1.94 -3.934 1 96.75 40 PRO B CA 1
ATOM 1692 C C . PRO B 1 40 ? -2.488 -2.506 -4.129 1 96.75 40 PRO B C 1
ATOM 1694 O O . PRO B 1 40 ? -1.781 -2.107 -5.055 1 96.75 40 PRO B O 1
ATOM 1697 N N . VAL B 1 41 ? -2.057 -3.43 -3.254 1 96.75 41 VAL B N 1
ATOM 1698 C CA . VAL B 1 41 ? -0.734 -4.035 -3.371 1 96.75 41 VAL B CA 1
ATOM 1699 C C . VAL B 1 41 ? -0.667 -4.891 -4.633 1 96.75 41 VAL B C 1
ATOM 1701 O O . VAL B 1 41 ? 0.281 -4.781 -5.414 1 96.75 41 VAL B O 1
ATOM 1704 N N . LEU B 1 42 ? -1.715 -5.707 -4.836 1 97.75 42 LEU B N 1
ATOM 1705 C CA . LEU B 1 42 ? -1.765 -6.574 -6.008 1 97.75 42 LEU B CA 1
ATOM 1706 C C . LEU B 1 42 ? -1.87 -5.754 -7.289 1 97.75 42 LEU B C 1
ATOM 1708 O O . LEU B 1 42 ? -1.141 -6 -8.25 1 97.75 42 LEU B O 1
ATOM 1712 N N . ALA B 1 43 ? -2.691 -4.742 -7.27 1 96.94 43 ALA B N 1
ATOM 1713 C CA . ALA B 1 43 ? -3.035 -3.973 -8.461 1 96.94 43 ALA B CA 1
ATOM 1714 C C . ALA B 1 43 ? -1.891 -3.047 -8.867 1 96.94 43 ALA B C 1
ATOM 1716 O O . ALA B 1 43 ? -1.726 -2.73 -10.047 1 96.94 43 ALA B O 1
ATOM 1717 N N . SER B 1 44 ? -1.06 -2.654 -7.941 1 94.81 44 SER B N 1
ATOM 1718 C CA . SER B 1 44 ? 0.004 -1.69 -8.203 1 94.81 44 SER B CA 1
ATOM 1719 C C . SER B 1 44 ? 1.169 -2.342 -8.945 1 94.81 44 SER B C 1
ATOM 1721 O O . SER B 1 44 ? 2.004 -1.65 -9.531 1 94.81 44 SER B O 1
ATOM 1723 N N . GLN B 1 45 ? 1.166 -3.65 -8.961 1 94.81 45 GLN B N 1
ATOM 1724 C CA . GLN B 1 45 ? 2.387 -4.293 -9.438 1 94.81 45 GLN B CA 1
ATOM 1725 C C . GLN B 1 45 ? 2.082 -5.312 -10.531 1 94.81 45 GLN B C 1
ATOM 1727 O O . GLN B 1 45 ? 2.979 -6.023 -10.992 1 94.81 45 GLN B O 1
ATOM 1732 N N . SER B 1 46 ? 0.853 -5.371 -10.922 1 97.06 46 SER B N 1
ATOM 1733 C CA . SER B 1 46 ? 0.426 -6.398 -11.867 1 97.06 46 SER B CA 1
ATOM 1734 C C . SER B 1 46 ? -0.583 -5.844 -12.867 1 97.06 46 SER B C 1
ATOM 1736 O O . SER B 1 46 ? -1.438 -5.031 -12.508 1 97.06 46 SER B O 1
ATOM 1738 N N . ARG B 1 47 ? -0.514 -6.32 -14.141 1 96.75 47 ARG B N 1
ATOM 1739 C CA . ARG B 1 47 ? -1.512 -5.949 -15.133 1 96.75 47 ARG B CA 1
ATOM 1740 C C . ARG B 1 47 ? -2.715 -6.883 -15.078 1 96.75 47 ARG B C 1
ATOM 1742 O O . ARG B 1 47 ? -3.785 -6.559 -15.602 1 96.75 47 ARG B O 1
ATOM 1749 N N . TYR B 1 48 ? -2.557 -7.961 -14.539 1 97.94 48 TYR B N 1
ATOM 1750 C CA . TYR B 1 48 ? -3.609 -8.969 -14.438 1 97.94 48 TYR B CA 1
ATOM 1751 C C . TYR B 1 48 ? -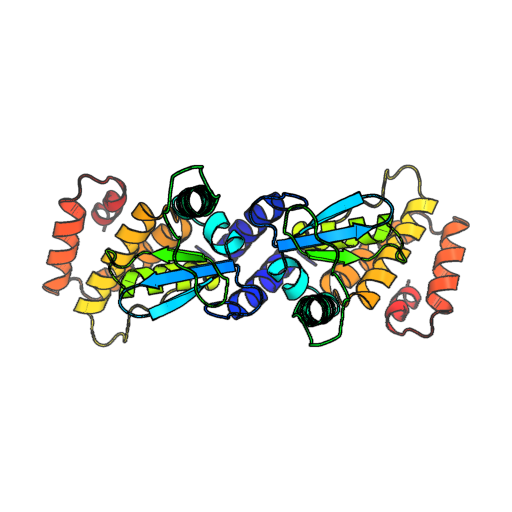4.578 -8.633 -13.312 1 97.94 48 TYR B C 1
ATOM 1753 O O . TYR B 1 48 ? -5.793 -8.664 -13.5 1 97.94 48 TYR B O 1
ATOM 1761 N N . PHE B 1 49 ? -4.066 -8.203 -12.156 1 97.94 49 PHE B N 1
ATOM 1762 C CA . PHE B 1 49 ? -4.883 -8.148 -10.945 1 97.94 49 PHE B CA 1
ATOM 1763 C C . PHE B 1 49 ? -5.867 -6.984 -11.016 1 97.94 49 PHE B C 1
ATOM 1765 O O . PHE B 1 49 ? -7.023 -7.121 -10.609 1 97.94 49 PHE B O 1
ATOM 1772 N N . PRO B 1 50 ? -5.512 -5.828 -11.523 1 96.69 50 PRO B N 1
ATOM 1773 C CA . PRO B 1 50 ? -6.527 -4.777 -11.617 1 96.69 50 PRO B CA 1
ATOM 1774 C C . PRO B 1 50 ? -7.758 -5.223 -12.406 1 96.69 50 PRO B C 1
ATOM 1776 O O . PRO B 1 50 ? -8.891 -4.969 -11.984 1 96.69 50 PRO B O 1
ATOM 1779 N N . LYS B 1 51 ? -7.551 -5.914 -13.445 1 96.88 51 LYS B N 1
ATOM 1780 C CA . LYS B 1 51 ? -8.656 -6.395 -14.273 1 96.88 51 LYS B CA 1
ATOM 1781 C C . LYS B 1 51 ? -9.438 -7.492 -13.562 1 96.88 51 LYS B C 1
ATOM 1783 O O . LYS B 1 51 ? -10.672 -7.484 -13.57 1 96.88 51 LYS B O 1
ATOM 1788 N N . ALA B 1 52 ? -8.727 -8.375 -12.984 1 96.38 52 ALA B N 1
ATOM 1789 C CA . ALA B 1 52 ? -9.359 -9.492 -12.289 1 96.38 52 ALA B CA 1
ATOM 1790 C C . ALA B 1 52 ? -10.203 -8.992 -11.117 1 96.38 52 ALA B C 1
ATOM 1792 O O . ALA B 1 52 ? -11.312 -9.484 -10.891 1 96.38 52 ALA B O 1
ATOM 1793 N N . LEU B 1 53 ? -9.719 -8 -10.43 1 96.38 53 LEU B N 1
ATOM 1794 C CA . LEU B 1 53 ? -10.414 -7.465 -9.266 1 96.38 53 LEU B CA 1
ATOM 1795 C C . LEU B 1 53 ? -11.633 -6.652 -9.688 1 96.38 53 LEU B C 1
ATOM 1797 O O . LEU B 1 53 ? -12.664 -6.676 -9.008 1 96.38 53 LEU B O 1
ATOM 1801 N N . HIS B 1 54 ? -11.492 -5.961 -10.742 1 93.81 54 HIS B N 1
ATOM 1802 C CA . HIS B 1 54 ? -12.656 -5.246 -11.266 1 93.81 54 HIS B CA 1
ATOM 1803 C C . HIS B 1 54 ? -13.75 -6.215 -11.688 1 93.81 54 HIS B C 1
ATOM 1805 O O . HIS B 1 54 ? -14.938 -5.965 -11.43 1 93.81 54 HIS B O 1
ATOM 1811 N N . ARG B 1 55 ? -13.352 -7.277 -12.297 1 92.75 55 ARG B N 1
ATOM 1812 C CA . ARG B 1 55 ? -14.312 -8.312 -12.672 1 92.75 55 ARG B CA 1
ATOM 1813 C C . ARG B 1 55 ? -14.984 -8.906 -11.445 1 92.75 55 ARG B C 1
ATOM 1815 O O . ARG B 1 55 ? -16.188 -9.18 -11.453 1 92.75 55 ARG B O 1
ATOM 1822 N N . LEU B 1 56 ? -14.18 -9.062 -10.445 1 92.25 56 LEU B N 1
ATOM 1823 C CA . LEU B 1 56 ? -14.703 -9.578 -9.18 1 92.25 56 LEU B CA 1
ATOM 1824 C C . LEU B 1 56 ? -15.766 -8.648 -8.609 1 92.25 56 LEU B C 1
ATOM 1826 O O . LEU B 1 56 ? -16.812 -9.102 -8.156 1 92.25 56 LEU B O 1
ATOM 1830 N N . ASP B 1 57 ? -15.555 -7.344 -8.695 1 88 57 ASP B N 1
ATOM 1831 C CA . ASP B 1 57 ? -16.484 -6.34 -8.195 1 88 57 ASP B CA 1
ATOM 1832 C C . ASP B 1 57 ? -17.766 -6.32 -9.023 1 88 57 ASP B C 1
ATOM 1834 O O . ASP B 1 57 ? -18.859 -6.168 -8.469 1 88 57 ASP B O 1
ATOM 1838 N N . GLU B 1 58 ? -17.594 -6.449 -10.273 1 85.94 58 GLU B N 1
ATOM 1839 C CA . GLU B 1 58 ? -18.75 -6.461 -11.164 1 85.94 58 GLU B CA 1
ATOM 1840 C C . GLU B 1 58 ? -19.641 -7.684 -10.914 1 85.94 58 GLU B C 1
ATOM 1842 O O . GLU B 1 58 ? -20.859 -7.59 -10.969 1 85.94 58 GLU B O 1
ATOM 1847 N N . ALA B 1 59 ? -19 -8.727 -10.578 1 82.62 59 ALA B N 1
ATOM 1848 C CA . ALA B 1 59 ? -19.734 -9.969 -10.328 1 82.62 59 ALA B CA 1
ATOM 1849 C C . ALA B 1 59 ? -20.438 -9.922 -8.977 1 82.62 59 ALA B C 1
ATOM 1851 O O . ALA B 1 59 ? -21.422 -10.633 -8.758 1 82.62 59 ALA B O 1
ATOM 1852 N N . SER B 1 60 ? -19.844 -9.117 -8.039 1 74.81 60 SER B N 1
ATOM 1853 C CA . SER B 1 60 ? -20.422 -9.016 -6.699 1 74.81 60 SER B CA 1
ATOM 1854 C C . SER B 1 60 ? -21.578 -8.039 -6.66 1 74.81 60 SER B C 1
ATOM 1856 O O . SER B 1 60 ? -22.312 -7.973 -5.672 1 74.81 60 SER B O 1
ATOM 1858 N N . SER B 1 61 ? -21.672 -7.188 -7.605 1 72.06 61 SER B N 1
ATOM 1859 C CA . SER B 1 61 ? -22.766 -6.23 -7.656 1 72.06 61 SER B CA 1
ATOM 1860 C C . SER B 1 61 ? -24.062 -6.898 -8.117 1 72.06 61 SER B C 1
ATOM 1862 O O . SER B 1 61 ? -24.062 -7.664 -9.086 1 72.06 61 SER B O 1
ATOM 1864 N N . PRO B 1 62 ? -25.031 -6.965 -7.32 1 62.91 62 PRO B N 1
ATOM 1865 C CA . PRO B 1 62 ? -26.297 -7.621 -7.645 1 62.91 62 PRO B CA 1
ATOM 1866 C C . PRO B 1 62 ? -26.859 -7.176 -8.992 1 62.91 62 PRO B C 1
ATOM 1868 O O . PRO B 1 62 ? -27 -5.977 -9.242 1 62.91 62 PRO B O 1
ATOM 1871 N N . ARG B 1 63 ? -26.375 -7.824 -10.047 1 59.78 63 ARG B N 1
ATOM 1872 C CA . ARG B 1 63 ? -27.172 -7.551 -11.242 1 59.78 63 ARG B CA 1
ATOM 1873 C C . ARG B 1 63 ? -28.531 -8.234 -11.164 1 59.78 63 ARG B C 1
ATOM 1875 O O . ARG B 1 63 ? -28.672 -9.289 -10.539 1 59.78 63 ARG B O 1
ATOM 1882 N N . PRO B 1 64 ? -29.531 -7.418 -11.492 1 61.72 64 PRO B N 1
ATOM 1883 C CA . PRO B 1 64 ? -30.828 -8.102 -11.562 1 61.72 64 PRO B CA 1
ATOM 1884 C C . PRO B 1 64 ? -30.75 -9.422 -12.336 1 61.72 64 PRO B C 1
ATOM 1886 O O . PRO B 1 64 ? -30.172 -9.477 -13.422 1 61.72 64 PRO B O 1
ATOM 1889 N N . GLY B 1 65 ? -31.172 -10.484 -11.648 1 62.66 65 GLY B N 1
ATOM 1890 C CA . GLY B 1 65 ? -31.328 -11.797 -12.242 1 62.66 65 GLY B CA 1
ATOM 1891 C C . GLY B 1 65 ? -30.094 -12.656 -12.133 1 62.66 65 GLY B C 1
ATOM 1892 O O . GLY B 1 65 ? -30.094 -13.828 -12.531 1 62.66 65 GLY B O 1
ATOM 1893 N N . GLU B 1 66 ? -29.031 -11.961 -11.922 1 59.5 66 GLU B N 1
ATOM 1894 C CA . GLU B 1 66 ? -27.828 -12.789 -11.82 1 59.5 66 GLU B CA 1
ATOM 1895 C C . GLU B 1 66 ? -27.562 -13.211 -10.383 1 59.5 66 GLU B C 1
ATOM 1897 O O . GLU B 1 66 ? -27.656 -12.391 -9.461 1 59.5 66 GLU B O 1
ATOM 1902 N N . ASP B 1 67 ? -27.75 -14.438 -10.156 1 55.22 67 ASP B N 1
ATOM 1903 C CA . ASP B 1 67 ? -27.562 -15.078 -8.859 1 55.22 67 ASP B CA 1
ATOM 1904 C C . ASP B 1 67 ? -26.094 -15.43 -8.625 1 55.22 67 ASP B C 1
ATOM 1906 O O . ASP B 1 67 ? -25.797 -16.359 -7.867 1 55.22 67 ASP B O 1
ATOM 1910 N N . GLU B 1 68 ? -25.203 -14.867 -9.414 1 59.22 68 GLU B N 1
ATOM 1911 C CA . GLU B 1 68 ? -23.859 -15.367 -9.164 1 59.22 68 GLU B CA 1
ATOM 1912 C C . GLU B 1 68 ? -23.312 -14.844 -7.84 1 59.22 68 GLU B C 1
ATOM 1914 O O . GLU B 1 68 ? -23.297 -13.633 -7.602 1 59.22 68 GLU B O 1
ATOM 1919 N N . GLU B 1 69 ? -23.391 -15.719 -6.828 1 60.41 69 GLU B N 1
ATOM 1920 C CA . GLU B 1 69 ? -22.828 -15.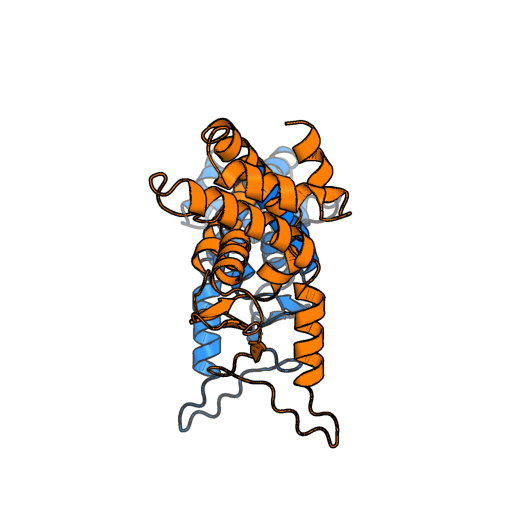398 -5.516 1 60.41 69 GLU B CA 1
ATOM 1921 C C . GLU B 1 69 ? -21.312 -15.484 -5.516 1 60.41 69 GLU B C 1
ATOM 1923 O O . GLU B 1 69 ? -20.75 -16.484 -5.961 1 60.41 69 GLU B O 1
ATOM 1928 N N . LEU B 1 70 ? -20.609 -14.375 -5.523 1 68.62 70 LEU B N 1
ATOM 1929 C CA . LEU B 1 70 ? -19.156 -14.43 -5.34 1 68.62 70 LEU B CA 1
ATOM 1930 C C . LEU B 1 70 ? -18.812 -15.047 -3.99 1 68.62 70 LEU B C 1
ATOM 1932 O O . LEU B 1 70 ? -19.578 -14.938 -3.035 1 68.62 70 LEU B O 1
ATOM 1936 N N . GLY B 1 71 ? -17.828 -15.977 -4.109 1 82.25 71 GLY B N 1
ATOM 1937 C CA . GLY B 1 71 ? -17.344 -16.547 -2.861 1 82.25 71 GLY B CA 1
ATOM 1938 C C . GLY B 1 71 ? -16.797 -15.508 -1.904 1 82.25 71 GLY B C 1
ATOM 1939 O O . GLY B 1 71 ? -16.219 -14.5 -2.334 1 82.25 71 GLY B O 1
ATOM 1940 N N . MET B 1 72 ? -17.281 -15.562 -0.75 1 86.12 72 MET B N 1
ATOM 1941 C CA . MET B 1 72 ? -16.75 -14.703 0.314 1 86.12 72 MET B CA 1
ATOM 1942 C C . MET B 1 72 ? -16.156 -15.547 1.441 1 86.12 72 MET B C 1
ATOM 1944 O O . MET B 1 72 ? -16.656 -16.641 1.736 1 86.12 72 MET B O 1
ATOM 1948 N N . THR B 1 73 ? -15.047 -15.078 1.873 1 83.12 73 THR B N 1
ATOM 1949 C CA . THR B 1 73 ? -14.477 -15.609 3.102 1 83.12 73 THR B CA 1
ATOM 1950 C C . THR B 1 73 ? -14.398 -14.531 4.176 1 83.12 73 THR B C 1
ATOM 1952 O O . THR B 1 73 ? -13.688 -13.539 4.012 1 83.12 73 THR B O 1
ATOM 1955 N N . ASP B 1 74 ? -15.188 -14.656 5.305 1 82.44 74 ASP B N 1
ATOM 1956 C CA . ASP B 1 74 ? -15.219 -13.711 6.41 1 82.44 74 ASP B CA 1
ATOM 1957 C C . ASP B 1 74 ? -15.531 -12.297 5.918 1 82.44 74 ASP B C 1
ATOM 1959 O O . ASP B 1 74 ? -14.883 -11.336 6.32 1 82.44 74 ASP B O 1
ATOM 1963 N N . GLY B 1 75 ? -16.469 -12.227 4.855 1 83.44 75 GLY B N 1
ATOM 1964 C CA . GLY B 1 75 ? -16.922 -10.945 4.336 1 83.44 75 GLY B CA 1
ATOM 1965 C C . GLY B 1 75 ? -15.984 -10.359 3.299 1 83.44 75 GLY B C 1
ATOM 1966 O O . GLY B 1 75 ? -16.219 -9.266 2.785 1 83.44 75 GLY B O 1
ATOM 1967 N N . VAL B 1 76 ? -14.898 -11.062 3.041 1 89.81 76 VAL B N 1
ATOM 1968 C CA . VAL B 1 76 ? -13.906 -10.617 2.066 1 89.81 76 VAL B CA 1
ATOM 1969 C C . VAL B 1 76 ? -14.102 -11.367 0.751 1 89.81 76 VAL B C 1
ATOM 1971 O O . VAL B 1 76 ? -14.172 -12.602 0.737 1 89.81 76 VAL B O 1
ATOM 1974 N N . PRO B 1 77 ? -14.234 -10.711 -0.396 1 93.69 77 PRO B N 1
ATOM 1975 C CA . PRO B 1 77 ? -14.391 -11.383 -1.688 1 93.69 77 PRO B CA 1
ATOM 1976 C C . PRO B 1 77 ? -13.242 -12.328 -2.01 1 93.69 77 PRO B C 1
ATOM 1978 O O . PRO B 1 77 ? -12.094 -12.055 -1.655 1 93.69 77 PRO B O 1
ATOM 1981 N N . VAL B 1 78 ? -13.648 -13.383 -2.73 1 95.62 78 VAL B N 1
ATOM 1982 C CA . VAL B 1 78 ? -12.656 -14.406 -3.029 1 95.62 78 VAL B CA 1
ATOM 1983 C C . VAL B 1 78 ? -12.359 -14.422 -4.527 1 95.62 78 VAL B C 1
ATOM 1985 O O . VAL B 1 78 ? -13.273 -14.508 -5.348 1 95.62 78 VAL B O 1
ATOM 1988 N N . LEU B 1 79 ? -11.125 -14.203 -4.891 1 97.12 79 LEU B N 1
ATOM 1989 C CA . LEU B 1 79 ? -10.656 -14.422 -6.254 1 97.12 79 LEU B CA 1
ATOM 1990 C C . LEU B 1 79 ? -10.164 -15.852 -6.438 1 97.12 79 LEU B C 1
ATOM 1992 O O . LEU B 1 79 ? -9.156 -16.25 -5.84 1 97.12 79 LEU B O 1
ATOM 1996 N N . ASP B 1 80 ? -10.758 -16.594 -7.305 1 95.62 80 ASP B N 1
ATOM 1997 C CA . ASP B 1 80 ? -10.492 -18.016 -7.473 1 95.62 80 ASP B CA 1
ATOM 1998 C C . ASP B 1 80 ? -9.398 -18.266 -8.508 1 95.62 80 ASP B C 1
ATOM 2000 O O . ASP B 1 80 ? -9.562 -17.922 -9.68 1 95.62 80 ASP B O 1
ATOM 2004 N N . LEU B 1 81 ? -8.297 -18.859 -8.031 1 96.88 81 LEU B N 1
ATOM 2005 C CA . LEU B 1 81 ? -7.207 -19.25 -8.914 1 96.88 81 LEU B CA 1
ATOM 2006 C C . LEU B 1 81 ? -6.898 -20.734 -8.781 1 96.88 81 LEU B C 1
ATOM 2008 O O . LEU B 1 81 ? -5.734 -21.141 -8.859 1 96.88 81 LEU B O 1
ATOM 2012 N N . VAL B 1 82 ? -7.855 -21.578 -8.617 1 94.56 82 VAL B N 1
ATOM 2013 C CA . VAL B 1 82 ? -7.719 -23 -8.367 1 94.56 82 VAL B CA 1
ATOM 2014 C C . VAL B 1 82 ? -7.184 -23.703 -9.625 1 94.56 82 VAL B C 1
ATOM 2016 O O . VAL B 1 82 ? -6.539 -24.75 -9.539 1 94.56 82 VAL B O 1
ATOM 2019 N N . LYS B 1 83 ? -7.375 -23.125 -10.758 1 94.88 83 LYS B N 1
ATOM 2020 C CA . LYS B 1 83 ? -6.918 -23.719 -12.016 1 94.88 83 LYS B CA 1
ATOM 2021 C C . LYS B 1 83 ? -5.43 -23.453 -12.234 1 94.88 83 LYS B C 1
ATOM 2023 O O . LYS B 1 83 ? -4.812 -24.047 -13.117 1 94.88 83 LYS B O 1
ATOM 2028 N N . GLU B 1 84 ? -4.922 -22.547 -11.406 1 95.06 84 GLU B N 1
ATOM 2029 C CA . GLU B 1 84 ? -3.51 -22.188 -11.523 1 95.06 84 GLU B CA 1
ATOM 2030 C C . GLU B 1 84 ? -2.643 -23.062 -10.617 1 95.06 84 GLU B C 1
ATOM 2032 O O . GLU B 1 84 ? -3.137 -23.656 -9.656 1 95.06 84 GLU B O 1
ATOM 2037 N N . ASN B 1 85 ? -1.358 -23.25 -11.008 1 94.31 85 ASN B N 1
ATOM 2038 C CA . ASN B 1 85 ? -0.397 -23.922 -10.133 1 94.31 85 ASN B CA 1
ATOM 2039 C C . ASN B 1 85 ? -0.274 -23.203 -8.789 1 94.31 85 ASN B C 1
ATOM 2041 O O . ASN B 1 85 ? 0.155 -22.047 -8.734 1 94.31 85 ASN B O 1
ATOM 2045 N N . SER B 1 86 ? -0.587 -23.938 -7.734 1 96 86 SER B N 1
ATOM 2046 C CA . SER B 1 86 ? -0.711 -23.312 -6.414 1 96 86 SER B CA 1
ATOM 2047 C C . SER B 1 86 ? 0.64 -22.828 -5.906 1 96 86 SER B C 1
ATOM 2049 O O . SER B 1 86 ? 0.721 -21.781 -5.242 1 96 86 SER B O 1
ATOM 2051 N N . LEU B 1 87 ? 1.682 -23.547 -6.16 1 94.19 87 LEU B N 1
ATOM 2052 C CA . LEU B 1 87 ? 3.01 -23.125 -5.723 1 94.19 87 LEU B CA 1
ATOM 2053 C C . LEU B 1 87 ? 3.434 -21.844 -6.422 1 94.19 87 LEU B C 1
ATOM 2055 O O . LEU B 1 87 ? 4.035 -20.953 -5.801 1 94.19 87 LEU B O 1
ATOM 2059 N N . VAL B 1 88 ? 3.037 -21.719 -7.633 1 95.5 88 VAL B N 1
ATOM 2060 C CA . VAL B 1 88 ? 3.371 -20.531 -8.422 1 95.5 88 VAL B CA 1
ATOM 2061 C C . VAL B 1 88 ? 2.561 -19.328 -7.93 1 95.5 88 VAL B C 1
ATOM 2063 O O . VAL B 1 88 ? 3.102 -18.234 -7.754 1 95.5 88 VAL B O 1
ATOM 2066 N N . VAL B 1 89 ? 1.27 -19.594 -7.676 1 97.5 89 VAL B N 1
ATOM 2067 C CA . VAL B 1 89 ? 0.405 -18.531 -7.18 1 97.5 89 VAL B CA 1
ATOM 2068 C C . VAL B 1 89 ? 0.957 -17.984 -5.859 1 97.5 89 VAL B C 1
ATOM 2070 O O . VAL B 1 89 ? 1.047 -16.766 -5.672 1 97.5 89 VAL B O 1
ATOM 2073 N N . GLU B 1 90 ? 1.378 -18.906 -5.043 1 96.69 90 GLU B N 1
ATOM 2074 C CA . GLU B 1 90 ? 1.952 -18.484 -3.764 1 96.69 90 GLU B CA 1
ATOM 2075 C C . GLU B 1 90 ? 3.234 -17.688 -3.967 1 96.69 90 GLU B C 1
ATOM 2077 O O . GLU B 1 90 ? 3.465 -16.688 -3.281 1 96.69 90 GLU B O 1
ATOM 2082 N N . GLY B 1 91 ? 4.043 -18.156 -4.906 1 96.62 91 GLY B N 1
ATOM 2083 C CA . GLY B 1 91 ? 5.258 -17.422 -5.23 1 96.62 91 GLY B CA 1
ATOM 2084 C C . GLY B 1 91 ? 4.992 -16.016 -5.75 1 96.62 91 GLY B C 1
ATOM 2085 O O . GLY B 1 91 ? 5.695 -15.07 -5.387 1 96.62 91 GLY B O 1
ATOM 2086 N N . VAL B 1 92 ? 3.971 -15.914 -6.566 1 97.81 92 VAL B N 1
ATOM 2087 C CA . VAL B 1 92 ? 3.59 -14.625 -7.141 1 97.81 92 VAL B CA 1
ATOM 2088 C C . VAL B 1 92 ? 3.141 -13.672 -6.031 1 97.81 92 VAL B C 1
ATOM 2090 O O . VAL B 1 92 ? 3.619 -12.539 -5.945 1 97.81 92 VAL B O 1
ATOM 2093 N N . LEU B 1 93 ? 2.273 -14.148 -5.16 1 98 93 LEU B N 1
ATOM 2094 C CA . LEU B 1 93 ? 1.751 -13.32 -4.078 1 98 93 LEU B CA 1
ATOM 2095 C C . LEU B 1 93 ? 2.865 -12.914 -3.119 1 98 93 LEU B C 1
ATOM 2097 O O . LEU B 1 93 ? 2.924 -11.766 -2.676 1 98 93 LEU B O 1
ATOM 2101 N N . TYR B 1 94 ? 3.73 -13.867 -2.85 1 97 94 TYR B N 1
ATOM 2102 C CA . TYR B 1 94 ? 4.867 -13.57 -1.985 1 97 94 TYR B CA 1
ATOM 2103 C C . TYR B 1 94 ? 5.75 -12.484 -2.598 1 97 94 TYR B C 1
ATOM 2105 O O . TYR B 1 94 ? 6.203 -11.578 -1.898 1 97 94 TYR B O 1
ATOM 2113 N N . PHE B 1 95 ? 5.973 -12.578 -3.832 1 96.75 95 PHE B N 1
ATOM 2114 C CA . PHE B 1 95 ? 6.82 -11.609 -4.516 1 96.75 95 PHE B CA 1
ATOM 2115 C C . PHE B 1 95 ? 6.215 -10.219 -4.445 1 96.75 95 PHE B C 1
ATOM 2117 O O . PHE B 1 95 ? 6.934 -9.234 -4.242 1 96.75 95 PHE B O 1
ATOM 2124 N N . LEU B 1 96 ? 4.953 -10.078 -4.59 1 96.5 96 LEU B N 1
ATOM 2125 C CA . LEU B 1 96 ? 4.281 -8.781 -4.629 1 96.5 96 LEU B CA 1
ATOM 2126 C C . LEU B 1 96 ? 4.41 -8.062 -3.293 1 96.5 96 LEU B C 1
ATOM 2128 O O . LEU B 1 96 ? 4.344 -6.832 -3.238 1 96.5 96 LEU B O 1
ATOM 2132 N N . TYR B 1 97 ? 4.684 -8.805 -2.248 1 95.56 97 TYR B N 1
ATOM 2133 C CA . TYR B 1 97 ? 4.84 -8.18 -0.938 1 95.56 97 TYR B CA 1
ATOM 2134 C C . TYR B 1 97 ? 6.312 -8.047 -0.57 1 95.56 97 TYR B C 1
ATOM 2136 O O . TYR B 1 97 ? 6.707 -7.086 0.098 1 95.56 97 TYR B O 1
ATOM 2144 N N . ASN B 1 98 ? 7.102 -9.008 -1.077 1 94.69 98 ASN B N 1
ATOM 2145 C CA . ASN B 1 98 ? 8.445 -9.109 -0.511 1 94.69 98 ASN B CA 1
ATOM 2146 C C . ASN B 1 98 ? 9.516 -8.812 -1.555 1 94.69 98 ASN B C 1
ATOM 2148 O O . ASN B 1 98 ? 10.703 -8.734 -1.227 1 94.69 98 ASN B O 1
ATOM 2152 N N . ALA B 1 99 ? 9.109 -8.672 -2.754 1 93.69 99 ALA B N 1
ATOM 2153 C CA . ALA B 1 99 ? 10.047 -8.477 -3.855 1 93.69 99 ALA B CA 1
ATOM 2154 C C . ALA B 1 99 ? 11.055 -9.617 -3.926 1 93.69 99 ALA B C 1
ATOM 2156 O O . ALA B 1 99 ? 12.242 -9.391 -4.176 1 93.69 99 ALA B O 1
ATOM 2157 N N . ASP B 1 100 ? 10.531 -10.789 -3.521 1 93.06 100 ASP B N 1
ATOM 2158 C CA . ASP B 1 100 ? 11.305 -12.023 -3.504 1 93.06 100 ASP B CA 1
ATOM 2159 C C . ASP B 1 100 ? 10.391 -13.25 -3.439 1 93.06 100 ASP B C 1
ATOM 2161 O O . ASP B 1 100 ? 9.188 -13.117 -3.221 1 93.06 100 ASP B O 1
ATOM 2165 N N . TYR B 1 101 ? 10.93 -14.383 -3.82 1 93.19 101 TYR B N 1
ATOM 2166 C CA . TYR B 1 101 ? 10.211 -15.633 -3.604 1 93.19 101 TYR B CA 1
ATOM 2167 C C . TYR B 1 101 ? 11.188 -16.766 -3.285 1 93.19 101 TYR B C 1
ATOM 2169 O O . TYR B 1 101 ? 12.375 -16.672 -3.588 1 93.19 101 TYR B O 1
ATOM 2177 N N . GLN B 1 102 ? 10.609 -17.812 -2.645 1 86.75 102 GLN B N 1
ATOM 2178 C CA . GLN B 1 102 ? 11.422 -18.938 -2.203 1 86.75 102 GLN B CA 1
ATOM 2179 C C . GLN B 1 102 ? 11.414 -20.062 -3.234 1 86.75 102 GLN B C 1
ATOM 2181 O O . GLN B 1 102 ? 10.367 -20.641 -3.529 1 86.75 102 GLN B O 1
ATOM 2186 N N . ASP B 1 103 ? 12.414 -20.359 -3.945 1 82.06 103 ASP B N 1
ATOM 2187 C CA . ASP B 1 103 ? 12.484 -21.422 -4.934 1 82.06 103 ASP B CA 1
ATOM 2188 C C . ASP B 1 103 ? 13.094 -22.688 -4.332 1 82.06 103 ASP B C 1
ATOM 2190 O O . ASP B 1 103 ? 13.203 -23.719 -5.012 1 82.06 103 ASP B O 1
ATOM 2194 N N . GLY B 1 104 ? 13.039 -23.016 -3.096 1 68.38 104 GLY B N 1
ATOM 2195 C CA . GLY B 1 104 ? 13.43 -24.266 -2.463 1 68.38 104 GLY B CA 1
ATOM 2196 C C . GLY B 1 104 ? 14.898 -24.312 -2.092 1 68.38 104 GLY B C 1
ATOM 2197 O O . GLY B 1 104 ? 15.633 -23.344 -2.303 1 68.38 104 GLY B O 1
ATOM 2198 N N . SER B 1 105 ? 15.234 -25.422 -1.357 1 57.31 105 SER B N 1
ATOM 2199 C CA . SER B 1 105 ? 16.594 -25.703 -0.895 1 57.31 105 SER B CA 1
ATOM 2200 C C . SER B 1 105 ? 17.531 -25.953 -2.066 1 57.31 105 SER B C 1
ATOM 2202 O O . SER B 1 105 ? 17.172 -26.609 -3.039 1 57.31 105 SER B O 1
ATOM 2204 N N . PRO B 1 106 ? 18.594 -25.109 -2.016 1 52.25 106 PRO B N 1
ATOM 2205 C CA . PRO B 1 106 ? 19.641 -25.266 -3.016 1 52.25 106 PRO B CA 1
ATOM 2206 C C . PRO B 1 106 ? 19.938 -26.734 -3.344 1 52.25 106 PRO B C 1
ATOM 2208 O O . PRO B 1 106 ? 20.562 -27.031 -4.363 1 52.25 106 PRO B O 1
ATOM 2211 N N . THR B 1 107 ? 19.578 -27.547 -2.398 1 51.69 107 THR B N 1
ATOM 2212 C CA . THR B 1 107 ? 20.031 -28.906 -2.627 1 51.69 107 THR B CA 1
ATOM 2213 C C . THR B 1 107 ? 19.188 -29.594 -3.697 1 51.69 107 THR B C 1
ATOM 2215 O O . THR B 1 107 ? 19.578 -30.625 -4.23 1 51.69 107 THR B O 1
ATOM 2218 N N . LYS B 1 108 ? 18.031 -29.203 -3.977 1 60.53 108 LYS B N 1
ATOM 2219 C CA . LYS B 1 108 ? 17.297 -29.953 -4.992 1 60.53 108 LYS B CA 1
ATOM 2220 C C . LYS B 1 108 ? 17.188 -29.172 -6.293 1 60.53 108 LYS B C 1
ATOM 2222 O O . LYS B 1 108 ? 16.234 -28.422 -6.492 1 60.53 108 LYS B O 1
ATOM 2227 N N . THR B 1 109 ? 18.25 -29.25 -7.121 1 62.09 109 THR B N 1
ATOM 2228 C CA . THR B 1 109 ? 18.75 -28.453 -8.242 1 62.09 109 THR B CA 1
ATOM 2229 C C . THR B 1 109 ? 17.734 -28.438 -9.383 1 62.09 109 THR B C 1
ATOM 2231 O O . THR B 1 109 ? 17.375 -27.375 -9.891 1 62.09 109 THR B O 1
ATOM 2234 N N . PRO B 1 110 ? 17.219 -29.703 -9.75 1 64.69 110 PRO B N 1
ATOM 2235 C CA . PRO B 1 110 ? 16.359 -29.688 -10.93 1 64.69 110 PRO B CA 1
ATOM 2236 C C . PRO B 1 110 ? 15.008 -29.016 -10.672 1 64.69 110 PRO B C 1
ATOM 2238 O O . PRO B 1 110 ? 14.477 -28.328 -11.547 1 64.69 110 PRO B O 1
ATOM 2241 N N . GLU B 1 111 ? 14.688 -29.047 -9.492 1 77.19 111 GLU B N 1
ATOM 2242 C CA . GLU B 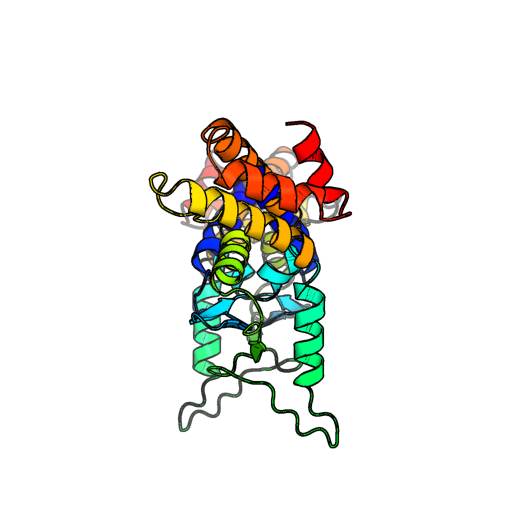1 111 ? 13.367 -28.531 -9.141 1 77.19 111 GLU B CA 1
ATOM 2243 C C . GLU B 1 111 ? 13.375 -27.016 -9.055 1 77.19 111 GLU B C 1
ATOM 2245 O O . GLU B 1 111 ? 12.375 -26.359 -9.367 1 77.19 111 GLU B O 1
ATOM 2250 N N . ILE B 1 112 ? 14.633 -26.484 -8.938 1 81.94 112 ILE B N 1
ATOM 2251 C CA . ILE B 1 112 ? 14.758 -25.031 -8.781 1 81.94 112 ILE B CA 1
ATOM 2252 C C . ILE B 1 112 ? 14.672 -24.359 -10.148 1 81.94 112 ILE B C 1
ATOM 2254 O O . ILE B 1 112 ? 14.055 -23.297 -10.289 1 81.94 112 ILE B O 1
ATOM 2258 N N . MET B 1 113 ? 15.281 -25 -11.062 1 82.5 113 MET B N 1
ATOM 2259 C CA . MET B 1 113 ? 15.258 -24.453 -12.414 1 82.5 113 MET B CA 1
ATOM 2260 C C . MET B 1 113 ? 13.844 -24.469 -12.977 1 82.5 113 MET B C 1
ATOM 2262 O O . MET B 1 113 ? 13.391 -23.484 -13.57 1 82.5 113 MET B O 1
ATOM 2266 N N . THR B 1 114 ? 13.188 -25.609 -12.75 1 83.5 114 THR B N 1
ATOM 2267 C CA . THR B 1 114 ? 11.82 -25.734 -13.234 1 83.5 114 THR B CA 1
ATOM 2268 C C . THR B 1 114 ? 10.914 -24.703 -12.57 1 83.5 114 THR B C 1
ATOM 2270 O O . THR B 1 114 ? 10.109 -24.047 -13.242 1 83.5 114 THR B O 1
ATOM 2273 N N . PHE B 1 115 ? 11.133 -24.531 -11.336 1 89.25 115 PHE B N 1
ATOM 2274 C CA . PHE B 1 115 ? 10.289 -23.594 -10.602 1 89.25 115 PHE B CA 1
ATOM 2275 C C . PHE B 1 115 ? 10.539 -22.156 -11.062 1 89.25 115 PHE B C 1
ATOM 2277 O O . PHE B 1 115 ? 9.594 -21.391 -11.258 1 89.25 115 PHE B O 1
ATOM 2284 N N . ASN B 1 116 ? 11.781 -21.844 -11.211 1 90.56 116 ASN B N 1
ATOM 2285 C CA . ASN B 1 116 ? 12.102 -20.484 -11.641 1 90.56 116 ASN B CA 1
ATOM 2286 C C . ASN B 1 116 ? 11.617 -20.219 -13.062 1 90.56 116 ASN B C 1
ATOM 2288 O O . ASN B 1 116 ? 11.227 -19.094 -13.391 1 90.56 116 ASN B O 1
ATOM 2292 N N . PHE B 1 117 ? 11.586 -21.266 -13.789 1 88.06 117 PHE B N 1
ATOM 2293 C CA . PHE B 1 117 ? 10.992 -21.141 -15.117 1 88.06 117 PHE B CA 1
ATOM 2294 C C . PHE B 1 117 ? 9.5 -20.875 -15.023 1 88.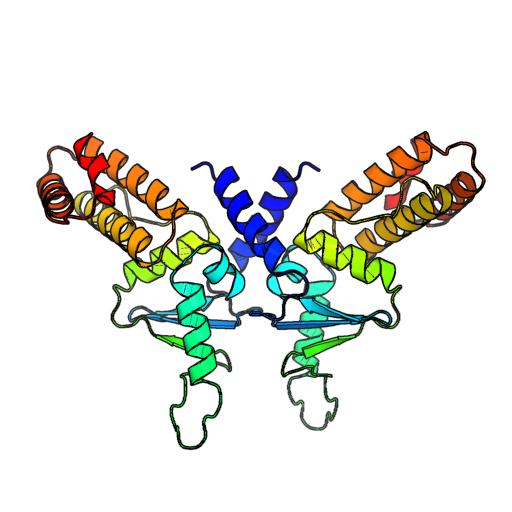06 117 PHE B C 1
ATOM 2296 O O . PHE B 1 117 ? 8.969 -20.016 -15.742 1 88.06 117 PHE B O 1
ATOM 2303 N N . LEU B 1 118 ? 8.859 -21.594 -14.195 1 91.5 118 LEU B N 1
ATOM 2304 C CA . LEU B 1 118 ? 7.43 -21.391 -13.984 1 91.5 118 LEU B CA 1
ATOM 2305 C C . LEU B 1 118 ? 7.152 -19.984 -13.461 1 91.5 118 LEU B C 1
ATOM 2307 O O . LEU B 1 118 ? 6.176 -19.344 -13.859 1 91.5 118 LEU B O 1
ATOM 2311 N N . MET B 1 119 ? 8.031 -19.484 -12.633 1 95.12 119 MET B N 1
ATOM 2312 C CA . MET B 1 119 ? 7.887 -18.141 -12.102 1 95.12 119 MET B CA 1
ATOM 2313 C C . MET B 1 119 ? 8.055 -17.094 -13.195 1 95.12 119 MET B C 1
ATOM 2315 O O . MET B 1 119 ? 7.375 -16.062 -13.195 1 95.12 119 MET B O 1
ATOM 2319 N N . LEU B 1 120 ? 8.984 -17.406 -14.07 1 92.94 120 LEU B N 1
ATOM 2320 C CA . LEU B 1 120 ? 9.18 -16.531 -15.211 1 92.94 120 LEU B CA 1
ATOM 2321 C C . LEU B 1 120 ? 7.93 -16.469 -16.078 1 92.94 120 LEU B C 1
ATOM 2323 O O . LEU B 1 120 ? 7.488 -15.391 -16.469 1 92.94 120 LEU B O 1
ATOM 2327 N N . ALA B 1 121 ? 7.367 -17.594 -16.344 1 92.75 121 ALA B N 1
ATOM 2328 C CA . ALA B 1 121 ? 6.129 -17.672 -17.125 1 92.75 121 ALA B CA 1
ATOM 2329 C C . ALA B 1 121 ? 4.988 -16.953 -16.406 1 92.75 121 ALA B C 1
ATOM 2331 O O . ALA B 1 121 ? 4.188 -16.266 -17.031 1 92.75 121 ALA B O 1
ATOM 2332 N N . ALA B 1 122 ? 4.953 -17.094 -15.156 1 96.62 122 ALA B N 1
ATOM 2333 C CA . ALA B 1 122 ? 3.926 -16.438 -14.352 1 96.62 122 ALA B CA 1
ATOM 2334 C C . ALA B 1 122 ? 4.086 -14.922 -14.375 1 96.62 122 ALA B C 1
ATOM 2336 O O . ALA B 1 122 ? 3.098 -14.188 -14.391 1 96.62 122 ALA B O 1
ATOM 2337 N N . ALA B 1 123 ? 5.32 -14.461 -14.312 1 96.56 123 ALA B N 1
ATOM 2338 C CA . ALA B 1 123 ? 5.574 -13.023 -14.391 1 96.56 123 ALA B CA 1
ATOM 2339 C C . ALA B 1 123 ? 4.965 -12.43 -15.656 1 96.56 123 ALA B C 1
ATOM 2341 O O . ALA B 1 123 ? 4.387 -11.344 -15.625 1 96.56 123 ALA B O 1
ATOM 2342 N N . ASP B 1 124 ? 5.027 -13.148 -16.688 1 94.38 124 ASP B N 1
ATOM 2343 C CA . ASP B 1 124 ? 4.441 -12.703 -17.953 1 94.38 124 ASP B CA 1
ATOM 2344 C C . ASP B 1 124 ? 2.916 -12.781 -17.891 1 94.38 124 ASP B C 1
ATOM 2346 O O . ASP B 1 124 ? 2.227 -11.844 -18.297 1 94.38 124 ASP B O 1
ATOM 2350 N N . LYS B 1 125 ? 2.473 -13.836 -17.438 1 96.56 125 LYS B N 1
ATOM 2351 C CA . LYS B 1 125 ? 1.033 -14.062 -17.359 1 96.56 125 LYS B CA 1
ATOM 2352 C C . LYS B 1 125 ? 0.349 -13 -16.5 1 96.56 125 LYS B C 1
ATOM 2354 O O . LYS B 1 125 ? -0.697 -12.469 -16.891 1 96.56 125 LYS B O 1
ATOM 2359 N N . TYR B 1 126 ? 0.969 -12.719 -15.398 1 97.88 126 TYR B N 1
ATOM 2360 C CA . TYR B 1 126 ? 0.36 -11.797 -14.453 1 97.88 126 TYR B CA 1
ATOM 2361 C C . TYR B 1 126 ? 0.853 -10.367 -14.688 1 97.88 126 TYR B C 1
ATOM 2363 O O . TYR B 1 126 ? 0.462 -9.445 -13.969 1 97.88 126 TYR B O 1
ATOM 2371 N N . GLY B 1 127 ? 1.657 -10.18 -15.602 1 96.75 127 GLY B N 1
ATOM 2372 C CA . GLY B 1 127 ? 2.117 -8.852 -15.969 1 96.75 127 GLY B CA 1
ATOM 2373 C C . GLY B 1 127 ? 2.916 -8.164 -14.875 1 96.75 127 GLY B C 1
ATOM 2374 O O . GLY B 1 127 ? 2.639 -7.02 -14.523 1 96.75 127 GLY B O 1
ATOM 2375 N N . ILE B 1 128 ? 3.891 -8.844 -14.344 1 96.62 128 ILE B N 1
ATOM 2376 C CA . ILE B 1 128 ? 4.742 -8.305 -13.289 1 96.62 128 ILE B CA 1
ATOM 2377 C C . ILE B 1 128 ? 6.176 -8.172 -13.797 1 96.62 128 ILE B C 1
ATOM 2379 O O . ILE B 1 128 ? 6.961 -9.117 -13.703 1 96.62 128 ILE B O 1
ATOM 2383 N N . SER B 1 129 ? 6.527 -6.984 -14.195 1 93.25 129 SER B N 1
ATOM 2384 C CA . SER B 1 129 ? 7.805 -6.75 -14.859 1 93.25 129 SER B CA 1
ATOM 2385 C C . SER B 1 129 ? 8.977 -6.984 -13.906 1 93.25 129 SER B C 1
ATOM 2387 O O . SER B 1 129 ? 9.969 -7.605 -14.281 1 93.25 129 SER B O 1
ATOM 2389 N N . ALA B 1 130 ? 8.812 -6.547 -12.711 1 93.56 130 ALA B N 1
ATOM 2390 C CA . ALA B 1 130 ? 9.891 -6.699 -11.734 1 93.56 130 ALA B CA 1
ATOM 2391 C C . ALA B 1 130 ? 10.148 -8.172 -11.438 1 93.56 130 ALA B C 1
ATOM 2393 O O . ALA B 1 130 ? 11.305 -8.586 -11.273 1 93.56 130 ALA B O 1
ATOM 2394 N N . MET B 1 131 ? 9.148 -8.945 -11.398 1 95.19 131 MET B N 1
ATOM 2395 C CA . MET B 1 131 ? 9.312 -10.367 -11.133 1 95.19 131 MET B CA 1
ATOM 2396 C C . MET B 1 131 ? 9.945 -11.078 -12.32 1 95.19 131 MET B C 1
ATOM 2398 O O . MET B 1 131 ? 10.688 -12.047 -12.156 1 95.19 131 MET B O 1
ATOM 2402 N N . LYS B 1 132 ? 9.625 -10.609 -13.5 1 93.81 132 LYS B N 1
ATOM 2403 C CA . LYS B 1 132 ? 10.234 -11.18 -14.695 1 93.81 132 LYS B CA 1
ATOM 2404 C C . LYS B 1 132 ? 11.75 -11.07 -14.641 1 93.81 132 LYS B C 1
ATOM 2406 O O . LYS B 1 132 ? 12.461 -12.062 -14.852 1 93.81 132 LYS B O 1
ATOM 2411 N N . GLU B 1 133 ? 12.188 -9.93 -14.336 1 92.12 133 GLU B N 1
ATOM 2412 C CA . GLU B 1 133 ? 13.625 -9.703 -14.242 1 92.12 133 GLU B CA 1
ATOM 2413 C C . GLU B 1 133 ? 14.242 -10.523 -13.125 1 92.12 133 GLU B C 1
ATOM 2415 O O . GLU B 1 133 ? 15.32 -11.102 -13.289 1 92.12 133 GLU B O 1
ATOM 2420 N N . PHE B 1 134 ? 13.562 -10.594 -12.086 1 93.06 134 PHE B N 1
ATOM 2421 C CA . PHE B 1 134 ? 14.039 -11.336 -10.922 1 93.06 134 PHE B CA 1
ATOM 2422 C C . PHE B 1 134 ? 14.148 -12.82 -11.234 1 93.06 134 PHE B C 1
ATOM 2424 O O . PHE B 1 134 ? 15.18 -13.445 -10.977 1 93.06 134 PHE B O 1
ATOM 2431 N N . ALA B 1 135 ? 13.164 -13.383 -11.789 1 93.19 135 ALA B N 1
ATOM 2432 C CA . ALA B 1 135 ? 13.117 -14.805 -12.125 1 93.19 135 ALA B CA 1
ATOM 2433 C C . ALA B 1 135 ? 14.164 -15.148 -13.18 1 93.19 135 ALA B C 1
ATOM 2435 O O . ALA B 1 135 ? 14.789 -16.219 -13.109 1 93.19 135 ALA B O 1
ATOM 2436 N N . LEU B 1 136 ? 14.367 -14.242 -14.117 1 89.44 136 LEU B N 1
ATOM 2437 C CA . LEU B 1 136 ? 15.406 -14.43 -15.117 1 89.44 136 LEU B CA 1
ATOM 2438 C C . LEU B 1 136 ? 16.781 -14.516 -14.469 1 89.44 136 LEU B C 1
ATOM 2440 O O . LEU B 1 136 ? 17.609 -15.344 -14.852 1 89.44 136 LEU B O 1
ATOM 2444 N N . GLY B 1 137 ? 16.969 -13.617 -13.539 1 89.19 137 GLY B N 1
ATOM 2445 C CA . GLY B 1 137 ? 18.219 -13.664 -12.805 1 89.19 137 GLY B CA 1
ATOM 2446 C C . GLY B 1 137 ? 18.438 -14.969 -12.062 1 89.19 137 GLY B C 1
ATOM 2447 O O . GLY B 1 137 ? 19.531 -15.539 -12.109 1 89.19 137 GLY B O 1
ATOM 2448 N N . LYS B 1 138 ? 17.453 -15.461 -11.43 1 88.88 138 LYS B N 1
ATOM 2449 C CA . LYS B 1 138 ? 17.547 -16.719 -10.703 1 88.88 138 LYS B CA 1
ATOM 2450 C C . LYS B 1 138 ? 17.781 -17.891 -11.656 1 88.88 138 LYS B C 1
ATOM 2452 O O . LYS B 1 138 ? 18.547 -18.797 -11.359 1 88.88 138 LYS B O 1
ATOM 2457 N N . LEU B 1 139 ? 17.078 -17.828 -12.711 1 85.38 139 LEU B N 1
ATOM 2458 C CA . LEU B 1 139 ? 17.234 -18.875 -13.711 1 85.38 139 LEU B CA 1
ATOM 2459 C C . LEU B 1 139 ? 18.641 -18.891 -14.289 1 85.38 139 LEU B C 1
ATOM 2461 O O . LEU B 1 139 ? 19.25 -19.953 -14.469 1 85.38 139 LEU B O 1
ATOM 2465 N N . ASP B 1 140 ? 19.094 -17.703 -14.57 1 84.06 140 ASP B N 1
ATOM 2466 C CA . ASP B 1 140 ? 20.453 -17.578 -15.094 1 84.06 140 ASP B CA 1
ATOM 2467 C C . ASP B 1 140 ? 21.469 -18.141 -14.109 1 84.06 140 ASP B C 1
ATOM 2469 O O . ASP B 1 140 ? 22.375 -18.891 -14.492 1 84.06 140 ASP B O 1
ATOM 2473 N N . SER B 1 141 ? 21.281 -17.766 -12.914 1 84.75 141 SER B N 1
ATOM 2474 C CA . SER B 1 141 ? 22.188 -18.25 -11.867 1 84.75 141 SER B CA 1
ATOM 2475 C C . SER B 1 141 ? 22.109 -19.766 -11.742 1 84.75 141 SER B C 1
ATOM 2477 O O . SER B 1 141 ? 23.141 -20.438 -11.609 1 84.75 141 SER B O 1
ATOM 2479 N N . ALA B 1 142 ? 20.953 -20.344 -11.773 1 81.25 142 ALA B N 1
ATOM 2480 C CA . ALA B 1 142 ? 20.766 -21.781 -11.672 1 81.25 142 ALA B CA 1
ATOM 2481 C C . ALA B 1 142 ? 21.328 -22.5 -12.898 1 81.25 142 ALA B C 1
ATOM 2483 O O . ALA B 1 142 ? 21.938 -23.562 -12.773 1 81.25 142 ALA B O 1
ATOM 2484 N N . ALA B 1 143 ? 21.141 -21.969 -14.023 1 77.38 143 ALA B N 1
ATOM 2485 C CA . ALA B 1 143 ? 21.625 -22.547 -15.266 1 77.38 143 ALA B CA 1
ATOM 2486 C C . ALA B 1 143 ? 23.156 -22.609 -15.281 1 77.38 143 ALA B C 1
ATOM 2488 O O . ALA B 1 143 ? 23.734 -23.578 -15.781 1 77.38 143 ALA B O 1
ATOM 2489 N N . ARG B 1 144 ? 23.672 -21.594 -14.773 1 79.81 144 ARG B N 1
ATOM 2490 C CA . ARG B 1 144 ? 25.125 -21.578 -14.719 1 79.81 144 ARG B CA 1
ATOM 2491 C C . ARG B 1 144 ? 25.656 -22.641 -13.766 1 79.81 144 ARG B C 1
ATOM 2493 O O . ARG B 1 144 ? 26.719 -23.234 -14 1 79.81 144 ARG B O 1
ATOM 2500 N N . ARG B 1 145 ? 24.859 -22.891 -12.844 1 79.44 145 ARG B N 1
ATOM 2501 C CA . ARG B 1 145 ? 25.281 -23.859 -11.836 1 79.44 145 ARG B CA 1
ATOM 2502 C C . ARG B 1 145 ? 24.984 -25.297 -12.281 1 79.44 145 ARG B C 1
ATOM 2504 O O . ARG B 1 145 ? 25.734 -26.219 -11.969 1 79.44 145 ARG B O 1
ATOM 2511 N N . PHE B 1 146 ? 23.922 -25.422 -13.086 1 76.69 146 PHE B N 1
ATOM 2512 C CA . PHE B 1 146 ? 23.453 -26.781 -13.383 1 76.69 146 PHE B CA 1
ATOM 2513 C C . PHE B 1 146 ? 23.391 -27.016 -14.891 1 76.69 146 PHE B C 1
ATOM 2515 O O . PHE B 1 146 ? 22.5 -27.703 -15.375 1 76.69 146 PHE B O 1
ATOM 2522 N N . TRP B 1 147 ? 24.344 -26.422 -15.57 1 71.38 147 TRP B N 1
ATOM 2523 C CA . TRP B 1 147 ? 24.328 -26.453 -17.031 1 71.38 147 TRP B CA 1
ATOM 2524 C C . TRP B 1 147 ? 24.484 -27.891 -17.547 1 71.38 147 TRP B C 1
ATOM 2526 O O . TRP B 1 147 ? 24.109 -28.188 -18.688 1 71.38 147 TRP B O 1
ATOM 2536 N N . ASP B 1 148 ? 24.859 -28.703 -16.703 1 70.44 148 ASP B N 1
ATOM 2537 C CA . ASP B 1 148 ? 25.172 -30.047 -17.172 1 70.44 148 ASP B CA 1
ATOM 2538 C C . ASP B 1 148 ? 24.094 -31.031 -16.75 1 70.44 148 ASP B C 1
ATOM 2540 O O . ASP B 1 148 ? 24.281 -32.25 -16.844 1 70.44 148 ASP B O 1
ATOM 2544 N N . THR B 1 149 ? 23.016 -30.547 -16.312 1 71.19 149 THR B N 1
ATOM 2545 C CA . THR B 1 149 ? 21.984 -31.438 -15.844 1 71.19 149 THR B CA 1
ATOM 2546 C C . THR B 1 149 ? 20.875 -31.578 -16.875 1 71.19 149 THR B C 1
ATOM 2548 O O . THR B 1 149 ? 20.719 -30.719 -17.75 1 71.19 149 THR B O 1
ATOM 2551 N N . SER B 1 150 ? 20.172 -32.719 -16.906 1 72.44 150 SER B N 1
ATOM 2552 C CA . SER B 1 150 ? 19.031 -32.938 -17.781 1 72.44 150 SER B CA 1
ATOM 2553 C C . SER B 1 150 ? 17.969 -31.875 -17.609 1 72.44 150 SER B C 1
ATOM 2555 O O . SER B 1 150 ? 17.219 -31.578 -18.547 1 72.44 150 SER B O 1
ATOM 2557 N N . CYS B 1 151 ? 17.938 -31.375 -16.5 1 65.94 151 CYS B N 1
ATOM 2558 C CA . CYS B 1 151 ? 16.953 -30.344 -16.219 1 65.94 151 CYS B CA 1
ATOM 2559 C C . CYS B 1 151 ? 17.234 -29.078 -17.016 1 65.94 151 CYS B C 1
ATOM 2561 O O . CYS B 1 151 ? 16.312 -28.406 -17.469 1 65.94 151 CYS B O 1
ATOM 2563 N N . PHE B 1 152 ? 18.484 -28.828 -17.25 1 71.69 152 PHE B N 1
ATOM 2564 C CA . PHE B 1 152 ? 18.875 -27.688 -18.062 1 71.69 152 PHE B CA 1
ATOM 2565 C C . PHE B 1 152 ? 18.297 -27.797 -19.469 1 71.69 152 PHE B C 1
ATOM 2567 O O . PHE B 1 152 ? 17.75 -26.844 -20.016 1 71.69 152 PHE B O 1
ATOM 2574 N N . LEU B 1 153 ? 18.297 -28.953 -19.922 1 70.38 153 LEU B N 1
ATOM 2575 C CA . LEU B 1 153 ? 17.812 -29.188 -21.281 1 70.38 153 LEU B CA 1
ATOM 2576 C C . LEU B 1 153 ? 16.297 -29 -21.359 1 70.38 153 LEU B C 1
ATOM 2578 O O . LEU B 1 153 ? 15.781 -28.469 -22.328 1 70.38 153 LEU B O 1
ATOM 2582 N N . LYS B 1 154 ? 15.664 -29.391 -20.375 1 70.69 154 LYS B N 1
ATOM 2583 C CA . LYS B 1 154 ? 14.211 -29.25 -20.344 1 70.69 154 LYS B CA 1
ATOM 2584 C C . LYS B 1 154 ? 13.797 -27.781 -20.312 1 70.69 154 LYS B C 1
ATOM 2586 O O . LYS B 1 154 ? 12.859 -27.375 -21 1 70.69 154 LYS B O 1
ATOM 2591 N N . VAL B 1 155 ? 14.547 -27.031 -19.594 1 71.75 155 VAL B N 1
ATOM 2592 C CA . VAL B 1 155 ? 14.234 -25.609 -19.438 1 71.75 155 VAL B CA 1
ATOM 2593 C C . VAL B 1 155 ? 14.531 -24.875 -20.75 1 71.75 155 VAL B C 1
ATOM 2595 O O . VAL B 1 155 ? 13.742 -24.031 -21.172 1 71.75 155 VAL B O 1
ATOM 2598 N N . ILE B 1 156 ? 15.539 -25.328 -21.438 1 67.94 156 ILE B N 1
ATOM 2599 C CA . ILE B 1 156 ? 15.922 -24.703 -22.703 1 67.94 156 ILE B CA 1
ATOM 2600 C C . ILE B 1 156 ? 14.891 -25.016 -23.781 1 67.94 156 ILE B C 1
ATOM 2602 O O . ILE B 1 156 ? 14.531 -24.156 -24.578 1 67.94 156 ILE B O 1
ATOM 2606 N N . ARG B 1 157 ? 14.492 -26.219 -23.703 1 70.44 157 ARG B N 1
ATOM 2607 C CA . ARG 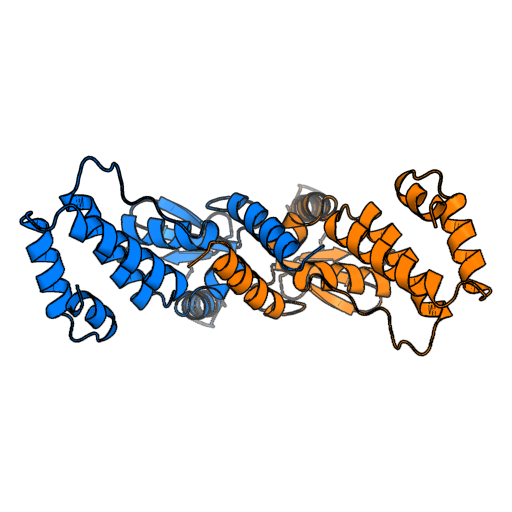B 1 157 ? 13.492 -26.625 -24.688 1 70.44 157 ARG B CA 1
ATOM 2608 C C . ARG B 1 157 ? 12.195 -25.844 -24.516 1 70.44 157 ARG B C 1
ATOM 2610 O O . ARG B 1 157 ? 11.578 -25.422 -25.5 1 70.44 157 ARG B O 1
ATOM 2617 N N . HIS B 1 158 ? 11.805 -25.656 -23.297 1 68.25 158 HIS B N 1
ATOM 2618 C CA . HIS B 1 158 ? 10.586 -24.906 -23.031 1 68.25 158 HIS B CA 1
ATOM 2619 C C . HIS B 1 158 ? 10.742 -23.438 -23.406 1 68.25 158 HIS B C 1
ATOM 2621 O O . HIS B 1 158 ? 9.828 -22.828 -23.969 1 68.25 158 HIS B O 1
ATOM 2627 N N . ALA B 1 159 ? 11.867 -22.922 -23.094 1 65.38 159 ALA B N 1
ATOM 2628 C CA . ALA B 1 159 ? 12.148 -21.531 -23.422 1 65.38 159 ALA B CA 1
ATOM 2629 C C . ALA B 1 159 ? 12.156 -21.312 -24.922 1 65.38 159 ALA B C 1
ATOM 2631 O O . ALA B 1 159 ? 11.711 -20.266 -25.406 1 65.38 159 ALA B O 1
ATOM 2632 N N . TYR B 1 160 ? 12.625 -22.266 -25.656 1 61 160 TYR B N 1
ATOM 2633 C CA . TYR B 1 160 ? 12.711 -22.156 -27.109 1 61 160 TYR B CA 1
ATOM 2634 C C . TYR B 1 160 ? 11.375 -22.469 -27.766 1 61 160 TYR B C 1
ATOM 2636 O O . TYR B 1 160 ? 11.078 -21.969 -28.859 1 61 160 TYR B O 1
ATOM 2644 N N . ASN B 1 161 ? 10.688 -23.312 -27.281 1 58.47 161 ASN B N 1
ATOM 2645 C CA . ASN B 1 161 ? 9.406 -23.656 -27.875 1 58.47 161 ASN B CA 1
ATOM 2646 C C . ASN B 1 161 ? 8.375 -22.562 -27.672 1 58.47 161 ASN B C 1
ATOM 2648 O O . ASN B 1 161 ? 7.359 -22.516 -28.359 1 58.47 161 ASN B O 1
ATOM 2652 N N . THR B 1 162 ? 8.484 -21.812 -26.688 1 53.94 162 THR B N 1
ATOM 2653 C CA . THR B 1 162 ? 7.508 -20.75 -26.484 1 53.94 162 THR B CA 1
ATOM 2654 C C . THR B 1 162 ? 7.852 -19.531 -27.328 1 53.94 162 THR B C 1
ATOM 2656 O O . THR B 1 162 ? 9.016 -19.141 -27.422 1 53.94 162 THR B O 1
ATOM 2659 N N . ASP B 1 163 ? 7.332 -19.375 -28.609 1 51.53 163 ASP B N 1
ATOM 2660 C CA . ASP B 1 163 ? 7.43 -18.219 -29.484 1 51.53 163 ASP B CA 1
ATOM 2661 C C . ASP B 1 163 ? 7.441 -16.922 -28.688 1 51.53 163 ASP B C 1
ATOM 2663 O O . ASP B 1 163 ? 7.32 -15.836 -29.25 1 51.53 163 ASP B O 1
ATOM 2667 N N . ASN B 1 164 ? 7.465 -16.984 -27.453 1 51.75 164 ASN B N 1
ATOM 2668 C CA . ASN B 1 164 ? 7.371 -15.742 -26.672 1 51.75 164 ASN B CA 1
ATOM 2669 C C . ASN B 1 164 ? 8.727 -15.047 -26.562 1 51.75 164 ASN B C 1
ATOM 2671 O O . ASN B 1 164 ? 9.688 -15.617 -26.047 1 51.75 164 ASN B O 1
ATOM 2675 N N . PRO B 1 165 ? 8.922 -14.016 -27.312 1 52.03 165 PRO B N 1
ATOM 2676 C CA . PRO B 1 165 ? 10.164 -13.242 -27.344 1 52.03 165 PRO B CA 1
ATOM 2677 C C . PRO B 1 165 ? 10.734 -12.977 -25.953 1 52.03 165 PRO B C 1
ATOM 2679 O O . PRO B 1 165 ? 11.898 -12.586 -25.828 1 52.03 165 PRO B O 1
ATOM 2682 N N . THR B 1 166 ? 9.938 -13.031 -24.984 1 49.97 166 THR B N 1
ATOM 2683 C CA . THR B 1 166 ? 10.383 -12.711 -23.641 1 49.97 166 THR B CA 1
ATOM 2684 C C . THR B 1 166 ? 11.484 -13.672 -23.188 1 49.97 166 THR B C 1
ATOM 2686 O O . THR B 1 166 ? 12.328 -13.32 -22.359 1 49.97 166 THR B O 1
ATOM 2689 N N . TYR B 1 167 ? 11.469 -14.883 -23.812 1 53 167 TYR B N 1
ATOM 2690 C CA . TYR B 1 167 ? 12.414 -15.906 -23.391 1 53 167 TYR B CA 1
ATOM 2691 C C . TYR B 1 167 ? 13.688 -15.844 -24.234 1 53 167 TYR B C 1
ATOM 2693 O O . TYR B 1 167 ? 14.594 -16.656 -24.047 1 53 167 TYR B O 1
ATOM 2701 N N . ASN B 1 168 ? 13.719 -14.938 -25.062 1 49.97 168 ASN B N 1
ATOM 2702 C CA . ASN B 1 168 ? 14.844 -14.797 -25.984 1 49.97 168 ASN B CA 1
ATOM 2703 C C . ASN B 1 168 ? 16.156 -14.602 -25.234 1 49.97 168 ASN B C 1
ATOM 2705 O O . ASN B 1 168 ? 17.203 -15.102 -25.656 1 49.97 168 ASN B O 1
ATOM 2709 N N . PRO B 1 169 ? 16.062 -13.938 -24.219 1 42.75 169 PRO B N 1
ATOM 2710 C CA . PRO B 1 169 ? 17.406 -13.758 -23.641 1 42.75 169 PRO B CA 1
ATOM 2711 C C . PRO B 1 169 ? 18.016 -15.07 -23.156 1 42.75 169 PRO B C 1
ATOM 2713 O O . PRO B 1 169 ? 19.188 -15.102 -22.781 1 42.75 169 PRO B O 1
ATOM 2716 N N . ILE B 1 170 ? 17.219 -16.094 -22.953 1 48.75 170 ILE B N 1
ATOM 2717 C CA . ILE B 1 170 ? 17.906 -17.344 -22.625 1 48.75 170 ILE B CA 1
ATOM 2718 C C . ILE B 1 170 ? 18.812 -17.75 -23.781 1 48.75 170 ILE B C 1
ATOM 2720 O O . ILE B 1 170 ? 19.75 -18.531 -23.594 1 48.75 170 ILE B O 1
ATOM 2724 N N . HIS B 1 171 ? 18.453 -17.297 -24.938 1 47.22 171 HIS B N 1
ATOM 2725 C CA . HIS B 1 171 ? 19.344 -17.641 -26.031 1 47.22 171 HIS B CA 1
ATOM 2726 C C . HIS B 1 171 ? 20.734 -17.062 -25.812 1 47.22 171 HIS B C 1
ATOM 2728 O O . HIS B 1 171 ? 21.719 -17.562 -26.375 1 47.22 171 HIS B O 1
ATOM 2734 N N . ALA B 1 172 ? 20.75 -16.016 -25.125 1 42.41 172 ALA B N 1
ATOM 2735 C CA . ALA B 1 172 ? 22.078 -15.438 -25 1 42.41 172 ALA B CA 1
ATOM 2736 C C . ALA B 1 172 ? 22.891 -16.141 -23.922 1 42.41 172 ALA B C 1
ATOM 2738 O O . ALA B 1 172 ? 24.062 -15.797 -23.688 1 42.41 172 ALA B O 1
ATOM 2739 N N . LEU B 1 173 ? 22.281 -17.047 -23.281 1 41.91 173 LEU B N 1
ATOM 2740 C CA . LEU B 1 173 ? 23.125 -17.781 -22.344 1 41.91 173 LEU B CA 1
ATOM 2741 C C . LEU B 1 173 ? 23.938 -18.859 -23.047 1 41.91 173 LEU B C 1
ATOM 2743 O O . LEU B 1 173 ? 23.453 -19.5 -23.984 1 41.91 173 LEU B O 1
#

Organism: Fusarium solani (NCBI:txid169388)

Foldseek 3Di:
DPPVVVVVVVLVVLLVCWQNQVVFAEWEDEPVDIGGDHLCLLVVFWPQSVVQVVVQVVQCPDDVPDPRHFDDDPNHGYRYDHVDDPQLVVQVSNCSRPVGGDQDDPVPLLSSLVNLLVNLVVCVVGVGPSSNVVSVVSNVVSCVVPVPDPSNVVSVVVLVPPPPCSSVVVVVD/DPPVVVVVVVLVVLLVCWQNQVVFAEWEDEPVDIGTDHLCLLVVFWPQSVVQVVVQVVQCPDDVPDPRHFDDDPNHGYRYDHVDDPQLVVQVSNCSRPVGGDQDDVVPLLSSLVNLLVNLVVCVVGVGPSSNVVSVVSNVVSCVVPVPDPSNVVSVVVLVPPPPCSSVCVVVD

Sequence (346 aa):
MERGEYSQDLVSCLKGYFDCPTFSNVTIHSNLKDTYAHRPVLASQSRYFPKALHRLDEASSPRPGEDEELGMTDGVPVLDLVKENSLVVEGVLYFLYNADYQDGSPTKTPEIMTFNFLMLAAADKYGISAMKEFALGKLDSAARRFWDTSCFLKVIRHAYNTDNPTYNPIHALMERGEYSQDLVSCLKGYFDCPTFSNVTIHSNLKDTYAHRPVLASQSRYFPKALHRLDEASSPRPGEDEELGMTDGVPVLDLVKENSLVVEGVLYFLYNADYQDGSPTKTPEIMTFNFLMLAAADKYGISAMKEFALGKLDSAARRFWDTSCFLKVIRHAYNTDNPTYNPIHAL

pLDDT: mean 83.23, std 15.72, range [41.75, 98.0]

Secondary structure (DSSP, 8-state):
--HHHHHHHHHHHHHTTTT--TT--EEEE-SS-EEEE-HHHHHHS-SHHHHHHHHHHHHHS--TT------EETTEEEEE-TTS-HHHHHHHHHHHHHS------TT-HHHHHHHHHHHHHHHHHTT-HHHHHHHHHHHHHHHHHSTTSHHHHHHHHHHHHS--GGGGGGGG-/--HHHHHHHHHHHHHTTTT--TT--EEEE-SS-EEEE-HHHHHHS-SHHHHHHHHHHHHHS--TT------EETTEEEEE-TTS-HHHHHHHHHHHHHS------TT-HHHHHHHHHHHHHHHHHTT-HHHHHHHHHHHHHHHHHSTTSHHHHHHHHHHHHS--GGGGGGGG-

Radius of gyration: 24.52 Å; Cα contacts (8 Å, |Δi|>4): 445; chains: 2; bounding box: 57×72×57 Å